Protein AF-A0A1B9PLV7-F1 (afdb_monomer_lite)

Radius of gyration: 82.35 Å; chains: 1; bounding box: 142×70×194 Å

Secondary structure (DSSP, 8-state):
-------HHHHHHHHHHHTS-HHHHHHHHHHHHTTS--------PPPTHHHHHHHHHHHHHHHHHHHHHHHHHHHHHHHHHHHHHHHHHHHHHHHHHHHHHHHHHHHHHHHHHHHHHHHHHHHHHHHHHHHHHHHHHHHHHHHHHHHHHHHHHHHHHHHHHHHHHHHHHHHHHHHHHHHHHHHS-HHHHHHTTTT-S--SHHHHHHHHTSHHHHHHHHHHHHHHHHH---TTHHHHHHHHHHHHHHHHHH-TTEEE----TTPBP-TTTEEE-TT---SSSB--EEEE--EEETTTTEEEEPEEEE-

Structure (mmCIF, N/CA/C/O backbone):
data_AF-A0A1B9PLV7-F1
#
_entry.id   AF-A0A1B9PLV7-F1
#
loop_
_atom_site.group_PDB
_atom_site.id
_atom_site.type_symbol
_atom_site.label_atom_id
_atom_site.label_alt_id
_atom_site.label_comp_id
_atom_site.label_asym_id
_atom_site.label_entity_id
_atom_site.label_seq_id
_atom_site.pdbx_PDB_ins_code
_atom_site.Cartn_x
_atom_site.Cartn_y
_atom_site.Cartn_z
_atom_site.occupancy
_atom_site.B_iso_or_equiv
_atom_site.auth_seq_id
_atom_site.auth_comp_id
_atom_site.auth_asym_id
_atom_site.auth_atom_id
_atom_site.pdbx_PDB_model_num
ATOM 1 N N . MET A 1 1 ? -62.384 35.913 126.343 1.00 35.53 1 MET A N 1
ATOM 2 C CA . MET A 1 1 ? -62.192 35.809 127.802 1.00 35.53 1 MET A CA 1
ATOM 3 C C . MET A 1 1 ? -62.719 34.448 128.217 1.00 35.53 1 MET A C 1
ATOM 5 O O . MET A 1 1 ? -63.918 34.233 128.123 1.00 35.53 1 MET A O 1
ATOM 9 N N . ASN A 1 2 ? -61.819 33.522 128.552 1.00 37.53 2 ASN A N 1
ATOM 10 C CA . ASN A 1 2 ? -62.154 32.362 129.375 1.00 37.53 2 ASN A CA 1
ATOM 11 C C . ASN A 1 2 ? -62.382 32.884 130.795 1.00 37.53 2 ASN A C 1
ATOM 13 O O . ASN A 1 2 ? -61.530 33.625 131.279 1.00 37.53 2 ASN A O 1
ATOM 17 N N . ASP A 1 3 ? -63.503 32.540 131.418 1.00 38.31 3 ASP A N 1
ATOM 18 C CA . ASP A 1 3 ? -63.514 31.577 132.523 1.00 38.31 3 ASP A CA 1
ATOM 19 C C . ASP A 1 3 ? -64.965 31.263 132.918 1.00 38.31 3 ASP A C 1
ATOM 21 O O . ASP A 1 3 ? -65.790 32.173 132.972 1.00 38.31 3 ASP A O 1
ATOM 25 N N . ALA A 1 4 ? -65.260 29.989 133.173 1.00 39.66 4 ALA A N 1
ATOM 26 C CA . ALA A 1 4 ? -66.291 29.537 134.110 1.00 39.66 4 ALA A CA 1
ATOM 27 C C . ALA A 1 4 ? -66.286 28.003 134.141 1.00 39.66 4 ALA A C 1
ATOM 29 O O . ALA A 1 4 ? -67.002 27.330 133.397 1.00 39.66 4 ALA A O 1
ATOM 30 N N . SER A 1 5 ? -65.466 27.447 135.033 1.00 43.03 5 SER A N 1
ATOM 31 C CA . SER A 1 5 ? -65.640 26.084 135.521 1.00 43.03 5 SER A CA 1
ATOM 32 C C . SER A 1 5 ? -67.047 25.907 136.104 1.00 43.03 5 SER A C 1
ATOM 34 O O . SER A 1 5 ? -67.409 26.609 137.050 1.00 43.03 5 SER A O 1
ATOM 36 N N . LEU A 1 6 ? -67.817 24.934 135.618 1.00 44.78 6 LEU A N 1
ATOM 37 C CA . LEU A 1 6 ? -68.967 24.422 136.364 1.00 44.78 6 LEU A CA 1
ATOM 38 C C . LEU A 1 6 ? -68.447 23.412 137.392 1.00 44.78 6 LEU A C 1
ATOM 40 O O . LEU A 1 6 ? -68.126 22.264 137.091 1.00 44.78 6 LEU A O 1
ATOM 44 N N . ASN A 1 7 ? -68.277 23.926 138.609 1.00 53.19 7 ASN A N 1
ATOM 45 C CA . ASN A 1 7 ? -67.811 23.222 139.792 1.00 53.19 7 ASN A CA 1
ATOM 46 C C . ASN A 1 7 ? -68.754 22.065 140.154 1.00 53.19 7 ASN A C 1
ATOM 48 O O . ASN A 1 7 ? -69.953 22.251 140.332 1.00 53.19 7 ASN A O 1
ATOM 52 N N . ASN A 1 8 ? -68.186 20.881 140.392 1.00 58.06 8 ASN A N 1
ATOM 53 C CA . ASN A 1 8 ? -68.877 19.675 140.885 1.00 58.06 8 ASN A CA 1
ATOM 54 C C . ASN A 1 8 ? -69.566 19.869 142.264 1.00 58.06 8 ASN A C 1
ATOM 56 O O . ASN A 1 8 ? -70.306 19.009 142.736 1.00 58.06 8 ASN A O 1
ATOM 60 N N . LEU A 1 9 ? -69.330 21.012 142.918 1.00 56.44 9 LEU A N 1
ATOM 61 C CA . LEU A 1 9 ? -69.998 21.431 144.149 1.00 56.44 9 LEU A CA 1
ATOM 62 C C . LEU A 1 9 ? -71.406 22.012 143.886 1.00 56.44 9 LEU A C 1
ATOM 64 O O . LEU A 1 9 ? -72.288 21.861 144.726 1.00 56.44 9 LEU A O 1
ATOM 68 N N . ASP A 1 10 ? -71.637 22.592 142.703 1.00 60.88 10 ASP A N 1
ATOM 69 C CA . ASP A 1 10 ? -72.895 23.258 142.322 1.00 60.88 10 ASP A CA 1
ATOM 70 C C . ASP A 1 10 ? -73.995 22.248 141.949 1.00 60.88 10 ASP A C 1
ATOM 72 O O . ASP A 1 10 ? -75.159 22.410 142.307 1.00 60.88 10 ASP A O 1
ATOM 76 N N . VAL A 1 11 ? -73.618 21.121 141.332 1.00 64.50 11 VAL A N 1
ATOM 77 C CA . VAL A 1 11 ? -74.544 20.009 141.035 1.00 64.50 11 VAL A CA 1
ATOM 78 C C . VAL A 1 11 ? -75.011 19.324 142.322 1.00 64.50 11 VAL A C 1
ATOM 80 O O . VAL A 1 11 ? -76.180 18.962 142.453 1.00 64.50 11 VAL A O 1
ATOM 83 N N . LYS A 1 12 ? -74.118 19.184 143.310 1.00 68.31 12 LYS A N 1
ATOM 84 C CA . LYS A 1 12 ? -74.449 18.593 144.612 1.00 68.31 12 LYS A CA 1
ATOM 85 C C . LYS 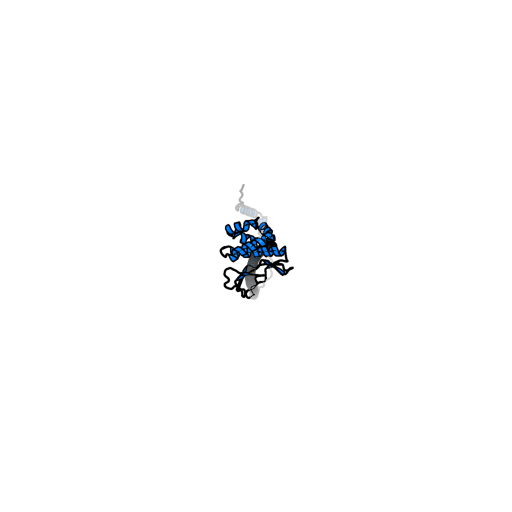A 1 12 ? -75.396 19.489 145.415 1.00 68.31 12 LYS A C 1
ATOM 87 O O . LYS A 1 12 ? -76.323 18.976 146.039 1.00 68.31 12 LYS A O 1
ATOM 92 N N . GLN A 1 13 ? -75.199 20.807 145.366 1.00 65.69 13 GLN A N 1
ATOM 93 C CA . GLN A 1 13 ? -76.088 21.763 146.025 1.00 65.69 13 GLN A CA 1
ATOM 94 C C . GLN A 1 13 ? -77.453 21.838 145.318 1.00 65.69 13 GLN A C 1
ATOM 96 O O . GLN A 1 13 ? -78.484 21.844 145.989 1.00 65.69 13 GLN A O 1
ATOM 101 N N . ALA A 1 14 ? -77.486 21.774 143.982 1.00 63.44 14 ALA A N 1
ATOM 102 C CA . ALA A 1 14 ? -78.727 21.690 143.209 1.00 63.44 14 ALA A CA 1
ATOM 103 C C . ALA A 1 14 ? -79.535 20.415 143.527 1.00 63.44 14 ALA A C 1
ATOM 105 O O . ALA A 1 14 ? -80.740 20.499 143.752 1.00 63.44 14 ALA A O 1
ATOM 106 N N . LEU A 1 15 ? -78.877 19.254 143.644 1.00 64.25 15 LEU A N 1
ATOM 107 C CA . LEU A 1 15 ? -79.511 17.989 144.049 1.00 64.25 15 LEU A CA 1
ATOM 108 C C . LEU A 1 15 ? -80.070 18.028 145.478 1.00 64.25 15 LEU A C 1
ATOM 110 O O . LEU A 1 15 ? -81.159 17.515 145.715 1.00 64.25 15 LEU A O 1
ATOM 114 N N . LEU A 1 16 ? -79.366 18.662 146.421 1.00 64.69 16 LEU A N 1
ATOM 115 C CA . LEU A 1 16 ? -79.856 18.844 147.794 1.00 64.69 16 LEU A CA 1
ATOM 116 C C . LEU A 1 16 ? -81.071 19.783 147.863 1.00 64.69 16 LEU A C 1
ATOM 118 O O . LEU A 1 16 ? -81.965 19.541 148.663 1.00 64.69 16 LEU A O 1
ATOM 122 N N . THR A 1 17 ? -81.138 20.795 146.992 1.00 66.31 17 THR A N 1
ATOM 123 C CA . THR A 1 17 ? -82.274 21.735 146.929 1.00 66.31 17 THR A CA 1
ATOM 124 C C . THR A 1 17 ? -83.509 21.095 146.275 1.00 66.31 17 THR A C 1
ATOM 126 O O . THR A 1 17 ? -84.628 21.329 146.714 1.00 66.31 17 THR A O 1
ATOM 129 N N . LEU A 1 18 ? -83.313 20.224 145.276 1.00 62.41 18 LEU A N 1
ATOM 130 C CA . LEU A 1 18 ? -84.375 19.415 144.650 1.00 62.41 18 LEU A CA 1
ATOM 131 C C . LEU A 1 18 ? -84.909 18.302 145.567 1.00 62.41 18 LEU A C 1
ATOM 133 O O . LEU A 1 18 ? -86.063 17.911 145.445 1.00 62.41 18 LEU A O 1
ATOM 137 N N . LEU A 1 19 ? -84.095 17.810 146.505 1.00 64.06 19 LEU A N 1
ATOM 138 C CA . LEU A 1 19 ? -84.518 16.872 147.550 1.00 64.06 19 LEU A CA 1
ATOM 139 C C . LEU A 1 19 ? -85.304 17.543 148.683 1.00 64.06 19 LEU A C 1
ATOM 141 O O . LEU A 1 19 ? -85.884 16.817 149.492 1.00 64.06 19 LEU A O 1
ATOM 145 N N . ASP A 1 20 ? -85.337 18.881 148.752 1.00 68.69 20 ASP A N 1
ATOM 146 C CA . ASP A 1 20 ? -86.178 19.603 149.708 1.00 68.69 20 ASP A CA 1
ATOM 147 C C . ASP A 1 20 ? -87.618 19.830 149.230 1.00 68.69 20 ASP A C 1
ATOM 149 O O . ASP A 1 20 ? -88.508 20.063 150.053 1.00 68.69 20 ASP A O 1
ATOM 153 N N . ASP A 1 21 ? -87.861 19.636 147.934 1.00 69.19 21 ASP A N 1
ATOM 154 C CA . ASP A 1 21 ? -89.173 19.706 147.302 1.00 69.19 21 ASP A CA 1
ATOM 155 C C . ASP A 1 21 ? -90.040 18.484 147.672 1.00 69.19 21 ASP A C 1
ATOM 157 O O . ASP A 1 21 ? -89.625 17.322 147.566 1.00 69.19 21 ASP A O 1
ATOM 161 N N . VAL A 1 22 ? -91.250 18.757 148.166 1.00 67.88 22 VAL A N 1
ATOM 162 C CA . VAL A 1 22 ? -92.203 17.742 148.636 1.00 67.88 22 VAL A CA 1
ATOM 163 C C . VAL A 1 22 ? -92.694 16.873 147.480 1.00 67.88 22 VAL A C 1
ATOM 165 O O . VAL A 1 22 ? -92.799 15.660 147.654 1.00 67.88 22 VAL A O 1
ATOM 168 N N . ASP A 1 23 ? -92.895 17.444 146.292 1.00 67.38 23 ASP A N 1
ATOM 169 C CA . ASP A 1 23 ? -93.411 16.708 145.135 1.00 67.38 23 ASP A CA 1
ATOM 170 C C . ASP A 1 23 ? -92.348 15.747 144.571 1.00 67.38 23 ASP A C 1
ATOM 172 O O . ASP A 1 23 ? -92.649 14.628 144.142 1.00 67.38 23 ASP A O 1
ATOM 176 N N . VAL A 1 24 ? -91.067 16.123 144.658 1.00 68.62 24 VAL A N 1
ATOM 177 C CA . VAL A 1 24 ? -89.939 15.271 144.243 1.00 68.62 24 VAL A CA 1
ATOM 178 C C . VAL A 1 24 ? -89.742 14.100 145.212 1.00 68.62 24 VAL A C 1
ATOM 180 O O . VAL A 1 24 ? -89.513 12.967 144.775 1.00 68.62 24 VAL A O 1
ATOM 183 N N . ARG A 1 25 ? -89.888 14.326 146.527 1.00 63.75 25 ARG A N 1
ATOM 184 C CA . ARG A 1 25 ? -89.857 13.241 147.528 1.00 63.75 25 ARG A CA 1
ATOM 185 C C . ARG A 1 25 ? -91.039 12.283 147.387 1.00 63.75 25 ARG A C 1
ATOM 187 O O . ARG A 1 25 ? -90.847 11.078 147.568 1.00 63.75 25 ARG A O 1
ATOM 194 N N . GLU A 1 26 ? -92.215 12.785 147.025 1.00 65.69 26 GLU A N 1
ATOM 195 C CA . GLU A 1 26 ? -93.397 11.952 146.792 1.00 65.69 26 GLU A CA 1
ATOM 196 C C . GLU A 1 26 ? -93.234 11.091 145.529 1.00 65.69 26 GLU A C 1
ATOM 198 O O . GLU A 1 26 ? -93.511 9.894 145.556 1.00 65.69 26 GLU A O 1
ATOM 203 N N . THR A 1 27 ? -92.636 11.642 144.468 1.00 66.75 27 THR A N 1
ATOM 204 C CA . THR A 1 27 ? -92.359 10.897 143.227 1.00 66.75 27 THR A CA 1
ATOM 205 C C . THR A 1 27 ? -91.305 9.796 143.431 1.00 66.75 27 THR A C 1
ATOM 207 O O . THR A 1 27 ? -91.454 8.684 142.926 1.00 66.75 27 THR A O 1
ATOM 210 N N . ILE A 1 28 ? -90.256 10.044 144.228 1.00 62.97 28 ILE A N 1
ATOM 211 C CA . ILE A 1 28 ? -89.253 9.012 144.566 1.00 62.97 28 ILE A CA 1
ATOM 212 C C . ILE A 1 28 ? -89.852 7.928 145.481 1.00 62.97 28 ILE A C 1
ATOM 214 O O . ILE A 1 28 ? -89.529 6.749 145.321 1.00 62.97 28 ILE A O 1
ATOM 218 N N . ARG A 1 29 ? -90.770 8.280 146.395 1.00 60.38 29 ARG A N 1
ATOM 219 C CA . ARG A 1 29 ? -91.540 7.286 147.166 1.00 60.38 29 ARG A CA 1
ATOM 220 C C . ARG A 1 29 ? -92.479 6.465 146.286 1.00 60.38 29 ARG A C 1
ATOM 222 O O . ARG A 1 29 ? -92.624 5.277 146.548 1.00 60.38 29 ARG A O 1
ATOM 229 N N . GLN A 1 30 ? -93.051 7.051 145.238 1.00 61.81 30 GLN A N 1
ATOM 230 C CA . GLN A 1 30 ? -93.908 6.340 144.290 1.00 61.81 30 GLN A CA 1
ATOM 231 C C . GLN A 1 30 ? -93.112 5.320 143.452 1.00 61.81 30 GLN A C 1
ATOM 233 O O . GLN A 1 30 ? -93.559 4.192 143.284 1.00 61.81 30 GLN A O 1
ATOM 238 N N . ILE A 1 31 ? -91.872 5.642 143.062 1.00 60.62 31 ILE A N 1
ATOM 239 C CA . ILE A 1 31 ? -90.983 4.719 142.326 1.00 60.62 31 ILE A CA 1
ATOM 240 C C . ILE A 1 31 ? -90.439 3.586 143.220 1.00 60.62 31 ILE A C 1
ATOM 242 O O . ILE A 1 31 ? -90.240 2.472 142.742 1.00 60.62 31 ILE A O 1
ATOM 246 N N . MET A 1 32 ? -90.222 3.828 144.520 1.00 54.16 32 MET A N 1
ATOM 247 C CA . MET A 1 32 ? -89.791 2.778 145.461 1.00 54.16 32 MET A CA 1
ATOM 248 C C . MET A 1 32 ? -90.945 1.950 146.056 1.00 54.16 32 MET A C 1
ATOM 250 O O . MET A 1 32 ? -90.688 0.895 146.627 1.00 54.16 32 MET A O 1
ATOM 254 N N . ALA A 1 33 ? -92.200 2.398 145.932 1.00 52.31 33 ALA A N 1
ATOM 255 C CA . ALA A 1 33 ? -93.391 1.669 146.384 1.00 52.31 33 ALA A CA 1
ATOM 256 C C . ALA A 1 33 ? -94.088 0.869 145.263 1.00 52.31 33 ALA A C 1
ATOM 258 O O . ALA A 1 33 ? -94.889 -0.011 145.561 1.00 52.31 33 ALA A O 1
ATOM 259 N N . GLU A 1 34 ? -93.752 1.110 143.990 1.00 49.12 34 GLU A N 1
ATOM 260 C CA . GLU A 1 34 ? -94.198 0.298 142.841 1.00 49.12 34 GLU A CA 1
ATOM 261 C C . GLU A 1 34 ? -93.316 -0.946 142.590 1.00 49.12 34 GLU A C 1
ATOM 263 O O . GLU A 1 34 ? -93.578 -1.714 141.664 1.00 49.12 34 GLU A O 1
ATOM 268 N N . SER A 1 35 ? -92.305 -1.196 143.438 1.00 48.38 35 SER A N 1
ATOM 269 C CA . SER A 1 35 ? -91.451 -2.391 143.374 1.00 48.38 35 SER A CA 1
ATOM 270 C C . SER A 1 35 ? -91.836 -3.528 144.330 1.00 48.38 35 SER A C 1
ATOM 272 O O . SER A 1 35 ? -91.047 -4.456 144.445 1.00 48.38 35 SER A O 1
ATOM 274 N N . ASP A 1 36 ? -93.001 -3.508 144.994 1.00 35.47 36 ASP A N 1
ATOM 275 C CA . ASP A 1 36 ? -93.487 -4.663 145.773 1.00 35.47 36 ASP A CA 1
ATOM 276 C C . ASP A 1 36 ? -95.023 -4.681 145.964 1.00 35.47 36 ASP A C 1
ATOM 278 O O . ASP A 1 36 ? -95.595 -3.794 146.595 1.00 35.47 36 ASP A O 1
ATOM 282 N N . ASN A 1 37 ? -95.640 -5.793 145.522 1.00 34.81 37 ASN A N 1
ATOM 283 C CA . ASN A 1 37 ? -97.038 -6.258 145.677 1.00 34.81 37 ASN A CA 1
ATOM 284 C C . ASN A 1 37 ? -98.084 -5.686 144.693 1.00 34.81 37 ASN A C 1
ATOM 286 O O . ASN A 1 37 ? -98.332 -4.492 144.648 1.00 34.81 37 ASN A O 1
ATOM 290 N N . ALA A 1 38 ? -98.824 -6.491 143.917 1.00 31.41 38 ALA A N 1
ATOM 291 C CA . ALA A 1 38 ? -99.558 -7.688 144.334 1.00 31.41 38 ALA A CA 1
ATOM 292 C C . ALA A 1 38 ? -100.150 -8.459 143.130 1.00 31.41 38 ALA A C 1
ATOM 294 O O . ALA A 1 38 ? -100.765 -7.842 142.266 1.00 31.41 38 ALA A O 1
ATOM 295 N N . ALA A 1 39 ? -100.064 -9.797 143.133 1.00 34.34 39 ALA A N 1
ATOM 296 C CA . ALA A 1 39 ? -101.214 -10.712 143.010 1.00 34.34 39 ALA A CA 1
ATOM 297 C C . ALA A 1 39 ? -100.730 -12.175 142.960 1.00 34.34 39 ALA A C 1
ATOM 299 O O . ALA A 1 39 ? -100.077 -12.615 142.019 1.00 34.34 39 ALA A O 1
ATOM 300 N N . SER A 1 40 ? -101.066 -12.919 144.009 1.00 35.81 40 SER A N 1
ATOM 301 C CA . SER A 1 40 ? -100.893 -14.360 144.191 1.00 35.81 40 SER A CA 1
ATOM 302 C C . SER A 1 40 ? -101.496 -15.178 143.043 1.00 35.81 40 SER A C 1
ATOM 304 O O . SER A 1 40 ? -102.567 -14.808 142.573 1.00 35.81 40 SER A O 1
ATOM 306 N N . THR A 1 41 ? -100.888 -16.313 142.664 1.00 32.44 41 THR A N 1
ATOM 307 C CA . THR A 1 41 ? -101.491 -17.673 142.672 1.00 32.44 41 THR A CA 1
ATOM 308 C C . THR A 1 41 ? -100.431 -18.731 142.285 1.00 32.44 41 THR A C 1
ATOM 310 O O . THR A 1 41 ? -99.801 -18.633 141.242 1.00 32.44 41 THR A O 1
ATOM 313 N N . GLU A 1 42 ? -100.286 -19.726 143.166 1.00 34.69 42 GLU A N 1
ATOM 314 C CA . GLU A 1 42 ? -99.788 -21.108 143.000 1.00 34.69 42 GLU A CA 1
ATOM 315 C C . GLU A 1 42 ? -98.351 -21.431 142.536 1.00 34.69 42 GLU A C 1
ATOM 317 O O . GLU A 1 42 ? -97.937 -21.301 141.390 1.00 34.69 42 GLU A O 1
ATOM 322 N N . ILE A 1 43 ? -97.639 -22.029 143.493 1.00 35.78 43 ILE A N 1
ATOM 323 C CA . ILE A 1 43 ? -96.389 -22.772 143.382 1.00 35.78 43 ILE A CA 1
ATOM 324 C C . ILE A 1 43 ? -96.675 -24.142 142.743 1.00 35.78 43 ILE A C 1
ATOM 326 O O . ILE A 1 43 ? -97.422 -24.941 143.308 1.00 35.78 43 ILE A O 1
ATOM 330 N N . GLN A 1 44 ? -96.000 -24.460 141.637 1.00 40.47 44 GLN A N 1
ATOM 331 C CA . GLN A 1 44 ? -95.676 -25.838 141.260 1.00 40.47 44 GLN A CA 1
ATOM 332 C C . GLN A 1 44 ? -94.160 -25.952 141.106 1.00 40.47 44 GLN A C 1
ATOM 334 O O . GLN A 1 44 ? -93.552 -25.293 140.269 1.00 40.47 44 GLN A O 1
ATOM 339 N N . THR A 1 45 ? -93.547 -26.778 141.946 1.00 34.97 45 THR A N 1
ATOM 340 C CA . THR A 1 45 ? -92.159 -27.234 141.835 1.00 34.97 45 THR A CA 1
ATOM 341 C C . THR A 1 45 ? -91.971 -28.069 140.560 1.00 34.97 45 THR A C 1
ATOM 343 O O . THR A 1 45 ? -92.585 -29.136 140.481 1.00 34.97 45 THR A O 1
ATOM 346 N N . PRO A 1 46 ? -91.117 -27.676 139.593 1.00 41.91 46 PRO A N 1
ATOM 347 C CA . PRO A 1 46 ? -90.650 -28.591 138.563 1.00 41.91 46 PRO A CA 1
ATOM 348 C C . PRO A 1 46 ? -89.477 -29.417 139.111 1.00 41.91 46 PRO A C 1
ATOM 350 O O . PRO A 1 46 ? -88.519 -28.894 139.679 1.00 41.91 46 PRO A O 1
ATOM 353 N N . THR A 1 47 ? -89.582 -30.733 138.978 1.00 43.31 47 THR A N 1
ATOM 354 C CA . THR A 1 47 ? -88.587 -31.732 139.382 1.00 43.31 47 THR A CA 1
ATOM 355 C C . THR A 1 47 ? -87.262 -31.545 138.622 1.00 43.31 47 THR A C 1
ATOM 357 O O . THR A 1 47 ? -87.266 -31.153 137.454 1.00 43.31 47 THR A O 1
ATOM 360 N N . LEU A 1 48 ? -86.131 -31.878 139.265 1.00 48.94 48 LEU A N 1
ATOM 361 C CA . LEU A 1 48 ? -84.745 -31.778 138.754 1.00 48.94 48 LEU A CA 1
ATOM 362 C C . LEU A 1 48 ? -84.517 -32.339 137.327 1.00 48.94 48 LEU A C 1
ATOM 364 O O . LEU A 1 48 ? -83.557 -31.955 136.667 1.00 48.94 48 LEU A O 1
ATOM 368 N N . GLU A 1 49 ? -85.384 -33.225 136.836 1.00 49.97 49 GLU A N 1
ATOM 369 C CA . GLU A 1 49 ? -85.295 -33.845 135.504 1.00 49.97 49 GLU A CA 1
ATOM 370 C C . GLU A 1 49 ? -85.597 -32.879 134.340 1.00 49.97 49 GLU A C 1
ATOM 372 O O . GLU A 1 49 ? -85.126 -33.106 133.227 1.00 49.97 49 GLU A O 1
ATOM 377 N N . GLY A 1 50 ? -86.333 -31.781 134.569 1.00 52.50 50 GLY A N 1
ATOM 378 C CA . GLY A 1 50 ? -86.689 -30.815 133.515 1.00 52.50 50 GLY A CA 1
ATOM 379 C C . GLY A 1 50 ? -85.588 -29.802 133.176 1.00 52.50 50 GLY A C 1
ATOM 380 O O . GLY A 1 50 ? -85.388 -29.474 132.009 1.00 52.50 50 GLY A O 1
ATOM 381 N N . LEU A 1 51 ? -84.837 -29.344 134.184 1.00 51.88 51 LEU A N 1
ATOM 382 C CA . LEU A 1 51 ? -83.702 -28.422 134.008 1.00 51.88 51 LEU A CA 1
ATOM 383 C C . LEU A 1 51 ? -82.513 -29.111 133.326 1.00 51.88 51 LEU A C 1
ATOM 385 O O . LEU A 1 51 ? -81.914 -28.543 132.419 1.00 51.88 51 LEU A O 1
ATOM 389 N N . VAL A 1 52 ? -82.242 -30.371 133.683 1.00 56.53 52 VAL A N 1
ATOM 390 C CA . VAL A 1 52 ? -81.202 -31.187 133.035 1.00 56.53 52 VAL A CA 1
ATOM 391 C C . VAL A 1 52 ? -81.508 -31.388 131.548 1.00 56.53 52 VAL A C 1
ATOM 393 O O . VAL A 1 52 ? -80.596 -31.337 130.733 1.00 56.53 52 VAL A O 1
ATOM 396 N N . LYS A 1 53 ? -82.784 -31.543 131.170 1.00 59.28 53 LYS A N 1
ATOM 397 C CA . LYS A 1 53 ? -83.197 -31.708 129.769 1.00 59.28 53 LYS A CA 1
ATOM 398 C C . LYS A 1 53 ? -83.021 -30.432 128.933 1.00 59.28 53 LYS A C 1
ATOM 400 O O . LYS A 1 53 ? -82.564 -30.519 127.802 1.00 59.28 53 LYS A O 1
ATOM 405 N N . SER A 1 54 ? -83.324 -29.263 129.499 1.00 59.66 54 SER A N 1
ATOM 406 C CA . SER A 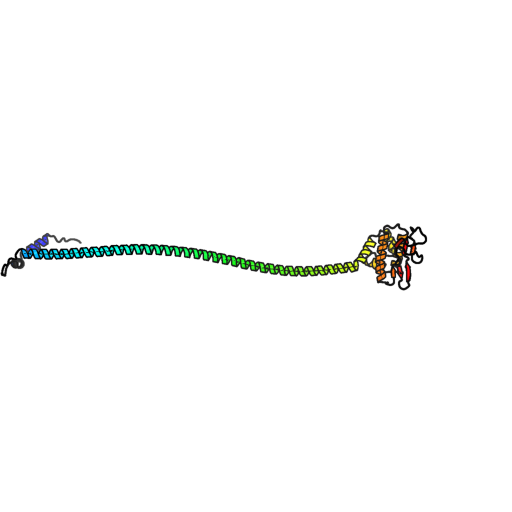1 54 ? -83.159 -27.968 128.818 1.00 59.66 54 SER A CA 1
ATOM 407 C C . SER A 1 54 ? -81.689 -27.591 128.606 1.00 59.66 54 SER A C 1
ATOM 409 O O . SER A 1 54 ? -81.342 -27.070 127.547 1.00 59.66 54 SER A O 1
ATOM 411 N N . ASP A 1 55 ? -80.821 -27.854 129.588 1.00 65.44 55 ASP A N 1
ATOM 412 C CA . ASP A 1 55 ? -79.382 -27.608 129.444 1.00 65.44 55 ASP A CA 1
ATOM 413 C C . ASP A 1 55 ? -78.738 -28.611 128.473 1.00 65.44 55 ASP A C 1
ATOM 415 O O . ASP A 1 55 ? -77.881 -28.224 127.682 1.00 65.44 55 ASP A O 1
ATOM 419 N N . LEU A 1 56 ? -79.194 -29.873 128.453 1.00 67.25 56 LEU A N 1
ATOM 420 C CA . LEU A 1 56 ? -78.792 -30.863 127.443 1.00 67.25 56 LEU A CA 1
ATOM 421 C C . LEU A 1 56 ? -79.204 -30.448 126.022 1.00 67.25 56 LEU A C 1
ATOM 423 O O . LEU A 1 56 ? -78.378 -30.531 125.121 1.00 67.25 56 LEU A O 1
ATOM 427 N N . GLU A 1 57 ? -80.427 -29.945 125.826 1.00 69.75 57 GLU A N 1
ATOM 428 C CA . GLU A 1 57 ? -80.908 -29.456 124.521 1.00 69.75 57 GLU A CA 1
ATOM 429 C C . GLU A 1 57 ? -80.157 -28.196 124.041 1.00 69.75 57 GLU A C 1
ATOM 431 O O . GLU A 1 57 ? -79.987 -27.988 122.838 1.00 69.75 57 GLU A O 1
ATOM 436 N N . LEU A 1 58 ? -79.694 -27.335 124.957 1.00 76.19 58 LEU A N 1
ATOM 437 C CA . LEU A 1 58 ? -78.879 -26.165 124.612 1.00 76.19 58 LEU A CA 1
ATOM 438 C C . LEU A 1 58 ? -77.431 -26.555 124.283 1.00 76.19 58 LEU A C 1
ATOM 440 O O . LEU A 1 58 ? -76.855 -26.016 123.338 1.00 76.19 58 LEU A O 1
ATOM 444 N N . ILE A 1 59 ? -76.856 -27.493 125.039 1.00 74.88 59 ILE A N 1
ATOM 445 C CA . ILE A 1 59 ? -75.524 -28.051 124.778 1.00 74.88 59 ILE A CA 1
ATOM 446 C C . ILE A 1 59 ? -75.506 -28.762 123.421 1.00 74.88 59 ILE A C 1
ATOM 448 O O . ILE A 1 59 ? -74.582 -28.534 122.649 1.00 74.88 59 ILE A O 1
ATOM 452 N N . GLU A 1 60 ? -76.547 -29.533 123.095 1.00 76.31 60 GLU A N 1
ATOM 453 C CA . GLU A 1 60 ? -76.714 -30.200 121.797 1.00 76.31 60 GLU A CA 1
ATOM 454 C C . GLU A 1 60 ? -76.770 -29.186 120.646 1.00 76.31 60 GLU A C 1
ATOM 456 O O . GLU A 1 60 ? -75.978 -29.279 119.714 1.00 76.31 60 GLU A O 1
ATOM 461 N N . LYS A 1 61 ? -77.584 -28.125 120.760 1.00 78.62 61 LYS A N 1
ATOM 462 C CA . LYS A 1 61 ? -77.638 -27.051 119.747 1.00 78.62 61 LYS A CA 1
ATOM 463 C C . LYS A 1 61 ? -76.314 -26.313 119.564 1.00 78.62 61 LYS A C 1
ATOM 465 O O . LYS A 1 61 ? -75.950 -25.981 118.440 1.00 78.62 61 LYS A O 1
ATOM 470 N N . LEU A 1 62 ? -75.602 -26.028 120.654 1.00 79.44 62 LEU A N 1
ATOM 471 C CA . LEU A 1 62 ? -74.287 -25.385 120.589 1.00 79.44 62 LEU A CA 1
ATOM 472 C C . LEU A 1 62 ? -73.224 -26.326 120.008 1.00 79.44 62 LEU A C 1
ATOM 474 O O . LEU A 1 62 ? -72.284 -25.857 119.368 1.00 79.44 62 LEU A O 1
ATOM 478 N N . GLN A 1 63 ? -73.364 -27.639 120.202 1.00 80.62 63 GLN A N 1
ATOM 479 C CA . GLN A 1 63 ? -72.518 -28.642 119.560 1.00 80.62 63 GLN A CA 1
ATOM 480 C C . GLN A 1 63 ? -72.803 -28.754 118.066 1.00 80.62 63 GLN A C 1
ATOM 482 O O . GLN A 1 63 ? -71.850 -28.711 117.294 1.00 80.62 63 GLN A O 1
ATOM 487 N N . ASP A 1 64 ? -74.071 -28.779 117.662 1.00 82.19 64 ASP A N 1
ATOM 488 C CA . ASP A 1 64 ? -74.475 -28.769 116.254 1.00 82.19 64 ASP A CA 1
ATOM 489 C C . ASP A 1 64 ? -73.997 -27.493 115.544 1.00 82.19 64 ASP A C 1
ATOM 491 O O . ASP A 1 64 ? -73.494 -27.540 114.423 1.00 82.19 64 ASP A O 1
ATOM 495 N N . GLU A 1 65 ? -74.107 -26.331 116.197 1.00 83.94 65 GLU A N 1
ATOM 496 C CA . GLU A 1 65 ? -73.628 -25.061 115.647 1.00 83.94 65 GLU A CA 1
ATOM 497 C C . GLU A 1 65 ? -72.098 -25.021 115.565 1.00 83.94 65 GLU A C 1
ATOM 499 O O . GLU A 1 65 ? -71.542 -24.562 114.566 1.00 83.94 65 GLU A O 1
ATOM 504 N N . LYS A 1 66 ? -71.398 -25.553 116.573 1.00 84.81 66 LYS A N 1
ATOM 505 C CA . LYS A 1 66 ? -69.941 -25.702 116.539 1.00 84.81 66 LYS A CA 1
ATOM 506 C C . LYS A 1 66 ? -69.506 -26.640 115.411 1.00 84.81 66 LYS A C 1
ATOM 508 O O . LYS A 1 66 ? -68.578 -26.299 114.684 1.00 84.81 66 LYS A O 1
ATOM 513 N N . GLU A 1 67 ? -70.176 -27.775 115.235 1.00 84.94 67 GLU A N 1
ATOM 514 C CA . GLU A 1 67 ? -69.892 -28.747 114.174 1.00 84.94 67 GLU A CA 1
ATOM 515 C C . GLU A 1 67 ? -70.218 -28.160 112.786 1.00 84.94 67 GLU A C 1
ATOM 517 O O . GLU A 1 67 ? -69.457 -28.321 111.825 1.00 84.94 67 GLU A O 1
ATOM 522 N N . HIS A 1 68 ? -71.282 -27.357 112.677 1.00 87.88 68 HIS A N 1
ATOM 523 C CA . HIS A 1 68 ? -71.604 -26.602 111.466 1.00 87.88 68 HIS A CA 1
ATOM 524 C C . HIS A 1 68 ? -70.563 -25.512 111.147 1.00 87.88 68 HIS A C 1
ATOM 526 O O . HIS A 1 68 ? -70.183 -25.319 109.990 1.00 87.88 68 HIS A O 1
ATOM 532 N N . LEU A 1 69 ? -70.064 -24.800 112.157 1.00 86.69 69 LEU A N 1
ATOM 533 C CA . LEU A 1 69 ? -69.009 -23.803 111.982 1.00 86.69 69 LEU A CA 1
ATOM 534 C C . LEU A 1 69 ? -67.663 -24.455 111.648 1.00 86.69 69 LEU A C 1
ATOM 536 O O . LEU A 1 69 ? -66.956 -23.942 110.785 1.00 86.69 69 LEU A O 1
ATOM 540 N N . GLU A 1 70 ? -67.322 -25.593 112.257 1.00 87.75 70 GLU A N 1
ATOM 541 C CA . GLU A 1 70 ? -66.114 -26.366 111.938 1.00 87.75 70 GLU A CA 1
ATOM 542 C C . GLU A 1 70 ? -66.155 -26.904 110.503 1.00 87.75 70 GLU A C 1
ATOM 544 O O . GLU A 1 70 ? -65.188 -26.740 109.759 1.00 87.75 70 GLU A O 1
ATOM 549 N N . THR A 1 71 ? -67.286 -27.465 110.065 1.00 86.62 71 THR A N 1
ATOM 550 C CA . THR A 1 71 ? -67.457 -27.897 108.667 1.00 86.62 71 THR A CA 1
ATOM 551 C C . THR A 1 71 ? -67.349 -26.726 107.697 1.00 86.62 71 THR A C 1
ATOM 553 O O . THR A 1 71 ? -66.641 -26.839 106.698 1.00 86.62 71 THR A O 1
ATOM 556 N N . LYS A 1 72 ? -67.955 -25.574 108.015 1.00 91.62 72 LYS A N 1
ATOM 557 C CA . LYS A 1 72 ? -67.867 -24.362 107.190 1.00 91.62 72 LYS A CA 1
ATOM 558 C C . LYS A 1 72 ? -66.445 -23.800 107.115 1.00 91.62 72 LYS A C 1
ATOM 560 O O . LYS A 1 72 ? -66.008 -23.412 106.031 1.00 91.62 72 LYS A O 1
ATOM 565 N N . ILE A 1 73 ? -65.724 -23.772 108.237 1.00 88.50 73 ILE A N 1
ATOM 566 C CA . ILE A 1 73 ? -64.311 -23.371 108.305 1.00 88.50 73 ILE A CA 1
ATOM 567 C C . ILE A 1 73 ? -63.454 -24.308 107.456 1.00 88.50 73 ILE A C 1
ATOM 569 O O . ILE A 1 73 ? -62.614 -23.820 106.705 1.00 88.50 73 ILE A O 1
ATOM 573 N N . ASN A 1 74 ? -63.695 -25.619 107.516 1.00 88.19 74 ASN A N 1
ATOM 574 C CA . ASN A 1 74 ? -62.972 -26.590 106.699 1.00 88.19 74 ASN A CA 1
ATOM 575 C C . ASN A 1 74 ? -63.247 -26.382 105.201 1.00 88.19 74 ASN A C 1
ATOM 577 O O . ASN A 1 74 ? -62.294 -26.237 104.446 1.00 88.19 74 ASN A O 1
ATOM 581 N N . THR A 1 75 ? -64.508 -26.226 104.773 1.00 89.81 75 THR A N 1
ATOM 582 C CA . THR A 1 75 ? -64.819 -25.916 103.360 1.00 89.81 75 THR A CA 1
ATOM 583 C C . THR A 1 75 ? -64.201 -24.603 102.888 1.00 89.81 75 THR A C 1
ATOM 585 O O . THR A 1 75 ? -63.640 -24.553 101.801 1.00 89.81 75 THR A O 1
ATOM 588 N N . LEU A 1 76 ? -64.250 -23.542 103.703 1.00 89.81 76 LEU A N 1
ATOM 589 C CA . LEU A 1 76 ? -63.615 -22.269 103.355 1.00 89.81 76 LEU A CA 1
ATOM 590 C C . LEU A 1 76 ? -62.092 -22.396 103.301 1.00 89.81 76 LEU A C 1
ATOM 592 O O . LEU A 1 76 ? -61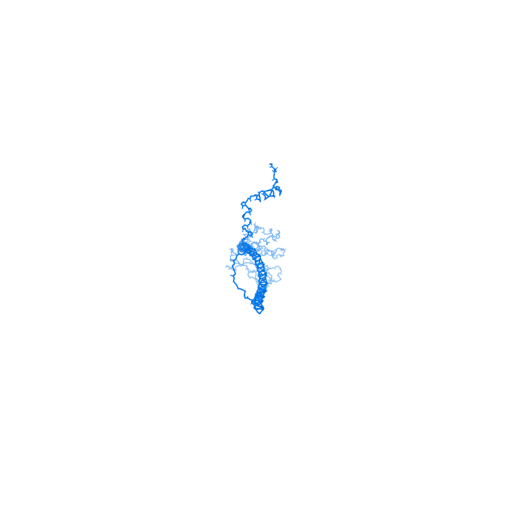.460 -21.740 102.482 1.00 89.81 76 LEU A O 1
ATOM 596 N N . SER A 1 77 ? -61.495 -23.216 104.166 1.00 91.31 77 SER A N 1
ATOM 597 C CA . SER A 1 77 ? -60.062 -23.506 104.137 1.00 91.31 77 SER A CA 1
ATOM 598 C C . SER A 1 77 ? -59.676 -24.241 102.854 1.00 91.31 77 SER A C 1
ATOM 600 O O . SER A 1 77 ? -58.707 -23.844 102.207 1.00 91.31 77 SER A O 1
ATOM 602 N N . ASP A 1 78 ? -60.452 -25.252 102.458 1.00 91.25 78 ASP A N 1
ATOM 603 C CA . ASP A 1 78 ? -60.239 -26.021 101.229 1.00 91.25 78 ASP A CA 1
ATOM 604 C C . ASP A 1 78 ? -60.381 -25.134 99.980 1.00 91.25 78 ASP A C 1
ATOM 606 O O . ASP A 1 78 ? -59.495 -25.124 99.124 1.00 91.25 78 ASP A O 1
ATOM 610 N N . GLU A 1 79 ? -61.426 -24.300 99.910 1.00 92.19 79 GLU A N 1
ATOM 611 C CA . GLU A 1 79 ? -61.619 -23.320 98.829 1.00 92.19 79 GLU A CA 1
ATOM 612 C C . GLU A 1 79 ? -60.464 -22.310 98.747 1.00 92.19 79 GLU A C 1
ATOM 614 O O . GLU A 1 79 ? -60.039 -21.913 97.660 1.00 92.19 79 GLU A O 1
ATOM 619 N N . ASN A 1 80 ? -59.922 -21.884 99.889 1.00 89.88 80 ASN A N 1
ATOM 620 C CA . ASN A 1 80 ? -58.818 -20.929 99.924 1.00 89.88 80 ASN A CA 1
ATOM 621 C C . ASN A 1 80 ? -57.499 -21.569 99.460 1.00 89.88 80 ASN A C 1
ATOM 623 O O . ASN A 1 80 ? -56.695 -20.911 98.796 1.00 89.88 80 ASN A O 1
ATOM 627 N N . GLU A 1 81 ? -57.275 -22.849 99.769 1.00 92.00 81 GLU A N 1
ATOM 628 C CA . GLU A 1 81 ? -56.143 -23.616 99.237 1.00 92.00 81 GLU A CA 1
ATOM 629 C C . GLU A 1 81 ? -56.284 -23.870 97.727 1.00 92.00 81 GLU A C 1
ATOM 631 O O . GLU A 1 81 ? -55.319 -23.668 96.982 1.00 92.00 81 GLU A O 1
ATOM 636 N N . GLU A 1 82 ? -57.484 -24.188 97.229 1.00 92.50 82 GLU A N 1
ATOM 637 C CA . GLU A 1 82 ? -57.743 -24.262 95.783 1.00 92.50 82 GLU A CA 1
ATOM 638 C C . GLU A 1 82 ? -57.498 -22.915 95.094 1.00 92.50 82 GLU A C 1
ATOM 640 O O . GLU A 1 82 ? -56.839 -22.844 94.051 1.00 92.50 82 GLU A O 1
ATOM 645 N N . MET A 1 83 ? -57.966 -21.818 95.690 1.00 93.75 83 MET A N 1
ATOM 646 C CA . MET A 1 83 ? -57.788 -20.481 95.134 1.00 93.75 83 MET A CA 1
ATOM 647 C C . MET A 1 83 ? -56.311 -20.063 95.122 1.00 93.75 83 MET A C 1
ATOM 649 O O . MET A 1 83 ? -55.850 -19.489 94.132 1.00 93.75 83 MET A O 1
ATOM 653 N N . LYS A 1 84 ? -55.528 -20.414 96.152 1.00 93.50 84 LYS A N 1
ATOM 654 C CA . LYS A 1 84 ? -54.062 -20.254 96.133 1.00 93.50 84 LYS A CA 1
ATOM 655 C C . LYS A 1 84 ? -53.425 -21.051 94.999 1.00 93.50 84 LYS A C 1
ATOM 657 O O . LYS A 1 84 ? -52.598 -20.501 94.272 1.00 93.50 84 LYS A O 1
ATOM 662 N N . ALA A 1 85 ? -53.825 -22.308 94.805 1.00 92.19 85 ALA A N 1
ATOM 663 C CA . ALA A 1 85 ? -53.299 -23.141 93.726 1.00 92.19 85 ALA A CA 1
ATOM 664 C C . ALA A 1 85 ? -53.612 -22.550 92.336 1.00 92.19 85 ALA A C 1
ATOM 666 O O . ALA A 1 85 ? -52.750 -22.534 91.452 1.00 92.19 85 ALA A O 1
ATOM 667 N N . ILE A 1 86 ? -54.816 -21.998 92.148 1.00 93.00 86 ILE A N 1
ATOM 668 C CA . ILE A 1 86 ? -55.210 -21.300 90.914 1.00 93.00 86 ILE A CA 1
ATOM 669 C C . ILE A 1 86 ? -54.372 -20.033 90.708 1.00 93.00 86 ILE A C 1
ATOM 671 O O . ILE A 1 86 ? -53.886 -19.798 89.599 1.00 93.00 86 ILE A O 1
ATOM 675 N N . ILE A 1 87 ? -54.169 -19.231 91.757 1.00 92.00 87 ILE A N 1
ATOM 676 C CA . ILE A 1 87 ? -53.352 -18.012 91.697 1.00 92.00 87 ILE A CA 1
ATOM 677 C C . ILE A 1 87 ? -51.913 -18.344 91.289 1.00 92.00 87 ILE A C 1
ATOM 679 O O . ILE A 1 87 ? -51.369 -17.683 90.404 1.00 92.00 87 ILE A O 1
ATOM 683 N N . GLU A 1 88 ? -51.304 -19.379 91.870 1.00 90.94 88 GLU A N 1
ATOM 684 C CA . GLU A 1 88 ? -49.946 -19.801 91.503 1.00 90.94 88 GLU A CA 1
ATOM 685 C C . GLU A 1 88 ? -49.866 -20.293 90.051 1.00 90.94 88 GLU A C 1
ATOM 687 O O . GLU A 1 88 ? -48.949 -19.925 89.311 1.00 90.94 88 GLU A O 1
ATOM 692 N N . LYS A 1 89 ? -50.879 -21.030 89.579 1.00 92.88 89 LYS A N 1
ATOM 693 C CA . LYS A 1 89 ? -50.958 -21.457 88.174 1.00 92.88 89 LYS A CA 1
ATOM 694 C C . LYS A 1 89 ? -51.097 -20.273 87.210 1.00 92.88 89 LYS A C 1
ATOM 696 O O . LYS A 1 89 ? -50.461 -20.263 86.157 1.00 92.88 89 LYS A O 1
ATOM 701 N N . LEU A 1 90 ? -51.898 -19.266 87.561 1.00 92.06 90 LEU A N 1
ATOM 702 C CA . LEU A 1 90 ? -52.059 -18.045 86.765 1.00 92.06 90 LEU A CA 1
ATOM 703 C C . LEU A 1 90 ? -50.774 -17.214 86.724 1.00 92.06 90 LEU A C 1
ATOM 705 O O . LEU A 1 90 ? -50.408 -16.734 85.653 1.00 92.06 90 LEU A O 1
ATOM 709 N N . LYS A 1 91 ? -50.062 -17.083 87.852 1.00 90.75 91 LYS A N 1
ATOM 710 C CA . LYS A 1 91 ? -48.749 -16.419 87.897 1.00 90.75 91 LYS A CA 1
ATOM 711 C C . LYS A 1 91 ? -47.740 -17.113 86.985 1.00 90.75 91 LYS A C 1
ATOM 713 O O . LYS A 1 91 ? -47.058 -16.438 86.221 1.00 90.75 91 LYS A O 1
ATOM 718 N N . SER A 1 92 ? -47.686 -18.446 87.016 1.00 92.12 92 SER A N 1
ATOM 719 C CA . SER A 1 92 ? -46.812 -19.227 86.132 1.00 92.12 92 SER A CA 1
ATOM 720 C C . SER A 1 92 ? -47.159 -19.025 84.651 1.00 92.12 92 SER A C 1
ATOM 722 O O . SER A 1 92 ? -46.269 -18.754 83.848 1.00 92.12 92 SER A O 1
ATOM 724 N N . LEU A 1 93 ? -48.445 -19.076 84.286 1.00 93.19 93 LEU A N 1
ATOM 725 C CA . LEU A 1 93 ? -48.897 -18.830 82.910 1.00 93.19 93 LEU A CA 1
ATOM 726 C C . LEU A 1 93 ? -48.590 -17.408 82.427 1.00 93.19 93 LEU A C 1
ATOM 728 O O . LEU A 1 93 ? -48.221 -17.226 81.267 1.00 93.19 93 LEU A O 1
ATOM 732 N N . LEU A 1 94 ? -48.740 -16.407 83.297 1.00 91.19 94 LEU A N 1
ATOM 733 C CA . LEU A 1 94 ? -48.372 -15.027 82.986 1.00 91.19 94 LEU A CA 1
ATOM 734 C C . LEU A 1 94 ? -46.866 -14.894 82.750 1.00 91.19 94 LEU A C 1
ATOM 736 O O . LEU A 1 94 ? -46.486 -14.288 81.755 1.00 91.19 94 LEU A O 1
ATOM 740 N N . GLY A 1 95 ? -46.031 -15.523 83.585 1.00 91.19 95 GLY A N 1
ATOM 741 C CA . GLY A 1 95 ? -44.577 -15.552 83.393 1.00 91.19 95 GLY A CA 1
ATOM 742 C C . GLY A 1 95 ? -44.169 -16.143 82.040 1.00 91.19 95 GLY A C 1
ATOM 743 O O . GLY A 1 95 ? -43.453 -15.496 81.283 1.00 91.19 95 GLY A O 1
ATOM 744 N N . LEU A 1 96 ? -44.721 -17.309 81.681 1.00 89.81 96 LEU A N 1
ATOM 745 C CA . LEU A 1 96 ? -44.462 -17.955 80.385 1.00 89.81 96 LEU A CA 1
ATOM 746 C C . LEU A 1 96 ? -44.911 -17.093 79.193 1.00 89.81 96 LEU A C 1
ATOM 748 O O . LEU A 1 96 ? -44.268 -17.079 78.144 1.00 89.81 96 LEU A O 1
ATOM 752 N N . LYS A 1 97 ? -46.029 -16.370 79.334 1.00 91.50 97 LYS A N 1
ATOM 753 C CA . LYS A 1 97 ? -46.516 -15.449 78.299 1.00 91.50 97 LYS A CA 1
ATOM 754 C C . LYS A 1 97 ? -45.598 -14.233 78.150 1.00 91.50 97 LYS A C 1
ATOM 756 O O . LYS A 1 97 ? -45.364 -13.803 77.023 1.00 91.50 97 LYS A O 1
ATOM 761 N N . GLU A 1 98 ? -45.118 -13.673 79.258 1.00 92.31 98 GLU A N 1
ATOM 762 C CA . GLU A 1 98 ? -44.185 -12.540 79.275 1.00 92.31 98 GLU A CA 1
ATOM 763 C C . GLU A 1 98 ? -42.864 -12.919 78.585 1.00 92.31 98 GLU A C 1
ATOM 765 O O . GLU A 1 98 ? -42.382 -12.180 77.728 1.00 92.31 98 GLU A O 1
ATOM 770 N N . GLU A 1 99 ? -42.333 -14.108 78.887 1.00 91.56 99 GLU A N 1
ATOM 771 C CA . GLU A 1 99 ? -41.130 -14.664 78.255 1.00 91.56 99 GLU A CA 1
ATOM 772 C C . GLU A 1 99 ? -41.319 -14.843 76.743 1.00 91.56 99 GLU A C 1
ATOM 774 O O . GLU A 1 99 ? -40.543 -14.291 75.962 1.00 91.56 99 GLU A O 1
ATOM 779 N N . ALA A 1 100 ? -42.400 -15.502 76.313 1.00 92.00 100 ALA A N 1
ATOM 780 C CA . ALA A 1 100 ? -42.697 -15.690 74.890 1.00 92.00 100 ALA A CA 1
ATOM 781 C C . ALA A 1 100 ? -42.911 -14.358 74.143 1.00 92.00 100 ALA A C 1
ATOM 783 O O . ALA A 1 100 ? -42.515 -14.208 72.983 1.00 92.00 100 ALA A O 1
ATOM 784 N N . LEU A 1 101 ? -43.531 -13.368 74.797 1.00 93.69 101 LEU A N 1
ATOM 785 C CA . LEU A 1 101 ? -43.715 -12.033 74.229 1.00 93.69 101 LEU A CA 1
ATOM 786 C C . LEU A 1 101 ? -42.374 -11.307 74.070 1.00 93.69 101 LEU A C 1
ATOM 788 O O . LEU A 1 101 ? -42.146 -10.662 73.043 1.00 93.69 101 LEU A O 1
ATOM 792 N N . ASN A 1 102 ? -41.487 -11.419 75.058 1.00 92.62 102 ASN A N 1
ATOM 793 C CA . ASN A 1 102 ? -40.167 -10.805 75.017 1.00 92.62 102 ASN A CA 1
ATOM 794 C C . ASN A 1 102 ? -39.287 -11.443 73.927 1.00 92.62 102 ASN A C 1
ATOM 796 O O . ASN A 1 102 ? -38.704 -10.722 73.118 1.00 92.62 102 ASN A O 1
ATOM 800 N N . GLU A 1 103 ? -39.283 -12.776 73.818 1.00 94.25 103 GLU A N 1
ATOM 801 C CA . GLU A 1 103 ? -38.601 -13.508 72.739 1.00 94.25 103 GLU A CA 1
ATOM 802 C C . GLU A 1 103 ? -39.120 -13.099 71.354 1.00 94.25 103 GLU A C 1
ATOM 804 O O . GLU A 1 103 ? -38.340 -12.788 70.449 1.00 94.25 103 GLU A O 1
ATOM 809 N N . SER A 1 104 ? -40.445 -13.024 71.186 1.00 92.06 104 SER A N 1
ATOM 810 C CA . SER A 1 104 ? -41.043 -12.584 69.924 1.00 92.06 104 SER A CA 1
ATOM 811 C C . SER A 1 104 ? -40.680 -11.135 69.596 1.00 92.06 104 SER A C 1
ATOM 813 O O . SER A 1 104 ? -40.432 -10.816 68.433 1.00 92.06 104 SER A O 1
ATOM 815 N N . THR A 1 105 ? -40.642 -10.251 70.595 1.00 94.31 105 THR A N 1
ATOM 816 C CA . THR A 1 105 ? -40.269 -8.840 70.412 1.00 94.31 105 THR A CA 1
ATOM 817 C C . THR A 1 105 ? -38.806 -8.716 69.994 1.00 94.31 105 THR A C 1
ATOM 819 O O . THR A 1 105 ? -38.487 -7.968 69.066 1.00 94.31 105 THR A O 1
ATOM 822 N N . GLN A 1 106 ? -37.924 -9.501 70.616 1.00 94.88 106 GLN A N 1
ATOM 823 C CA . GLN A 1 106 ? -36.516 -9.565 70.248 1.00 94.88 106 GLN A CA 1
ATOM 824 C C . GLN A 1 106 ? -36.344 -10.065 68.807 1.00 94.88 106 GLN A C 1
ATOM 826 O O . GLN A 1 106 ? -35.679 -9.402 68.010 1.00 94.88 106 GLN A O 1
ATOM 831 N N . SER A 1 107 ? -37.027 -11.146 68.426 1.00 95.31 107 SER A N 1
ATOM 832 C CA . SER A 1 107 ? -36.950 -11.697 67.067 1.00 95.31 107 SER A CA 1
ATOM 833 C C . SER A 1 107 ? -37.458 -10.713 65.999 1.00 95.31 107 SER A C 1
ATOM 835 O O . SER A 1 107 ? -36.837 -10.552 64.947 1.00 95.31 107 SER A O 1
ATOM 837 N N . ILE A 1 108 ? -38.530 -9.961 66.286 1.00 94.75 108 ILE A N 1
ATOM 838 C CA . ILE A 1 108 ? -39.024 -8.885 65.407 1.00 94.75 108 ILE A CA 1
ATOM 839 C C . ILE A 1 108 ? -37.978 -7.774 65.252 1.00 94.75 108 ILE A C 1
ATOM 841 O O . ILE A 1 108 ? -37.783 -7.258 64.149 1.00 94.75 108 ILE A O 1
ATOM 845 N N . SER A 1 109 ? -37.297 -7.395 66.336 1.00 94.62 109 SER A N 1
ATOM 846 C CA . SER A 1 109 ? -36.257 -6.363 66.284 1.00 94.62 109 SER A CA 1
ATOM 847 C C . SER A 1 109 ? -35.061 -6.794 65.425 1.00 94.62 109 SER A C 1
ATOM 849 O O . SER A 1 109 ? -34.575 -6.008 64.610 1.00 94.62 109 SER A O 1
ATOM 851 N N . GLU A 1 110 ? -34.649 -8.060 65.526 1.00 95.94 110 GLU A N 1
ATOM 852 C CA . GLU A 1 110 ? -33.565 -8.643 64.730 1.00 95.94 110 GLU A CA 1
ATOM 853 C C . GLU A 1 110 ? -33.938 -8.736 63.246 1.00 95.94 110 GLU A C 1
ATOM 855 O O . GLU A 1 110 ? -33.154 -8.329 62.385 1.00 95.94 110 GLU A O 1
ATOM 860 N N . LEU A 1 111 ? -35.159 -9.186 62.941 1.00 95.94 111 LEU A N 1
ATOM 861 C CA . LEU A 1 111 ? -35.688 -9.219 61.575 1.00 95.94 111 LEU A CA 1
ATOM 862 C C . LEU A 1 111 ? -35.747 -7.823 60.949 1.00 95.94 111 LEU A C 1
ATOM 864 O O . LEU A 1 111 ? -35.365 -7.653 59.792 1.00 95.94 111 LEU A O 1
ATOM 868 N N . ASN A 1 112 ? -36.184 -6.814 61.706 1.00 94.88 112 ASN A N 1
ATOM 869 C CA . ASN A 1 112 ? -36.211 -5.434 61.221 1.00 94.88 112 ASN A CA 1
ATOM 870 C C . ASN A 1 112 ? -34.804 -4.898 60.937 1.00 94.88 112 ASN A C 1
ATOM 872 O O . ASN A 1 112 ? -34.608 -4.230 59.923 1.00 94.88 112 ASN A O 1
ATOM 876 N N . ARG A 1 113 ? -33.817 -5.224 61.780 1.00 95.88 113 ARG A N 1
ATOM 877 C CA . ARG A 1 113 ? -32.416 -4.861 61.526 1.00 95.88 113 ARG A CA 1
ATOM 878 C C . ARG A 1 113 ? -31.909 -5.489 60.227 1.00 95.88 113 ARG A C 1
ATOM 880 O O . ARG A 1 113 ? -31.394 -4.773 59.375 1.00 95.88 113 ARG A O 1
ATOM 887 N N . HIS A 1 114 ? -32.122 -6.791 60.042 1.00 96.50 114 HIS A N 1
ATOM 888 C CA . HIS A 1 114 ? -31.716 -7.483 58.817 1.00 96.50 114 HIS A CA 1
ATOM 889 C C . HIS A 1 114 ? -32.425 -6.962 57.568 1.00 96.50 114 HIS A C 1
ATOM 891 O O . HIS A 1 114 ? -31.811 -6.865 56.508 1.00 96.50 114 HIS A O 1
ATOM 897 N N . LYS A 1 115 ? -33.701 -6.584 57.678 1.00 96.75 115 LYS A N 1
ATOM 898 C CA . LYS A 1 115 ? -34.430 -5.951 56.578 1.00 96.75 115 LYS A CA 1
ATOM 899 C C . LYS A 1 115 ? -33.767 -4.636 56.153 1.00 96.75 115 LYS A C 1
ATOM 901 O O . LYS A 1 115 ? -33.574 -4.429 54.961 1.00 96.75 115 LYS A O 1
ATOM 906 N N . ILE A 1 116 ? -33.400 -3.783 57.109 1.00 96.25 116 ILE A N 1
ATOM 907 C CA . ILE A 1 116 ? -32.739 -2.498 56.829 1.00 96.25 116 ILE A CA 1
ATOM 908 C C . ILE A 1 116 ? -31.359 -2.718 56.189 1.00 96.25 116 ILE A C 1
ATOM 910 O O . ILE A 1 116 ? -31.010 -2.025 55.232 1.00 96.25 116 ILE A O 1
ATOM 914 N N . GLU A 1 117 ? -30.587 -3.691 56.682 1.00 96.44 117 GLU A N 1
ATOM 915 C CA . GLU A 1 117 ? -29.295 -4.077 56.093 1.00 96.44 117 GLU A CA 1
ATOM 916 C C . GLU A 1 117 ? -29.473 -4.514 54.629 1.00 96.44 117 GLU A C 1
ATOM 918 O O . GLU A 1 117 ? -28.842 -3.951 53.737 1.00 96.44 117 GLU A O 1
ATOM 923 N N . LEU A 1 118 ? -30.420 -5.419 54.360 1.00 96.19 118 LEU A N 1
ATOM 924 C CA . LEU A 1 118 ? -30.724 -5.891 53.005 1.00 96.19 118 LEU A CA 1
ATOM 925 C C . LEU A 1 118 ? -31.207 -4.774 52.071 1.00 96.19 118 LEU A C 1
ATOM 927 O O . LEU A 1 118 ? -30.825 -4.746 50.904 1.00 96.19 118 LEU A O 1
ATOM 931 N N . GLU A 1 119 ? -32.043 -3.852 52.551 1.00 95.88 119 GLU A N 1
ATOM 932 C CA . GLU A 1 119 ? -32.498 -2.697 51.764 1.00 95.88 119 GLU A CA 1
ATOM 933 C C . GLU A 1 119 ? -31.332 -1.763 51.406 1.00 95.88 119 GLU A C 1
ATOM 935 O O . GLU A 1 119 ? -31.274 -1.234 50.291 1.00 95.88 119 GLU A O 1
ATOM 940 N N . THR A 1 120 ? -30.376 -1.604 52.324 1.00 96.12 120 THR A N 1
ATOM 941 C CA . THR A 1 120 ? -29.167 -0.800 52.109 1.00 96.12 120 THR A CA 1
ATOM 942 C C . THR A 1 120 ? -28.253 -1.452 51.072 1.00 96.12 120 THR A C 1
ATOM 944 O O . THR A 1 120 ? -27.848 -0.792 50.112 1.00 96.12 120 THR A O 1
ATOM 947 N N . ASP A 1 121 ? -28.001 -2.755 51.205 1.00 96.81 121 ASP A N 1
ATOM 948 C CA . ASP A 1 121 ? -27.194 -3.523 50.254 1.00 96.81 121 ASP A CA 1
ATOM 949 C C . ASP A 1 121 ? -27.824 -3.521 48.856 1.00 96.81 121 ASP A C 1
ATOM 951 O O . ASP A 1 121 ? -27.140 -3.298 47.857 1.00 96.81 121 ASP A O 1
ATOM 955 N N . LEU A 1 122 ? -29.148 -3.692 48.767 1.00 96.00 122 LEU A N 1
ATOM 956 C CA . LEU A 1 122 ? -29.875 -3.674 47.495 1.00 96.00 122 LEU A CA 1
ATOM 957 C C . LEU A 1 122 ? -29.770 -2.307 46.810 1.00 96.00 122 LEU A C 1
ATOM 959 O O . LEU A 1 122 ? -29.573 -2.240 45.595 1.00 96.00 122 LEU A O 1
ATOM 963 N N . SER A 1 123 ? -29.852 -1.221 47.581 1.00 96.38 123 SER A N 1
ATOM 964 C CA . SER A 1 123 ? -29.641 0.136 47.073 1.00 96.38 123 SER A CA 1
ATOM 965 C C . SER A 1 123 ? -28.222 0.319 46.521 1.00 96.38 123 SER A C 1
ATOM 967 O O . SER A 1 123 ? -28.061 0.812 45.401 1.00 96.38 123 SER A O 1
ATOM 969 N N . SER A 1 124 ? -27.205 -0.155 47.250 1.00 97.19 124 SER A N 1
ATOM 970 C CA . SER A 1 124 ? -25.803 -0.107 46.811 1.00 97.19 124 SER A CA 1
ATOM 971 C C . SER A 1 124 ? -25.586 -0.887 45.515 1.00 97.19 124 SER A C 1
ATOM 973 O O . SER A 1 124 ? -25.061 -0.347 44.544 1.00 97.19 124 SER A O 1
ATOM 975 N N . VAL A 1 125 ? -26.064 -2.133 45.452 1.00 96.31 125 VAL A N 1
ATOM 976 C CA . VAL A 1 125 ? -25.929 -2.985 44.261 1.00 96.31 125 VAL A CA 1
ATOM 977 C C . VAL A 1 125 ? -26.643 -2.373 43.053 1.00 96.31 125 VAL A C 1
ATOM 979 O O . VAL A 1 125 ? -26.138 -2.449 41.934 1.00 96.31 125 VAL A O 1
ATOM 982 N N . ASN A 1 126 ? -27.798 -1.730 43.247 1.00 95.56 126 ASN A N 1
ATOM 983 C CA . ASN A 1 126 ? -28.487 -1.030 42.161 1.00 95.56 126 ASN A CA 1
ATOM 984 C C . ASN A 1 126 ? -27.709 0.192 41.659 1.00 95.56 126 ASN A C 1
ATOM 986 O O . ASN A 1 126 ? -27.713 0.460 40.453 1.00 95.56 126 ASN A O 1
ATOM 990 N N . ALA A 1 127 ? -27.051 0.932 42.553 1.00 96.06 127 ALA A N 1
ATOM 991 C CA . ALA A 1 127 ? -26.189 2.043 42.165 1.00 96.06 127 ALA A CA 1
ATOM 992 C C . ALA A 1 127 ? -25.012 1.544 41.311 1.00 96.06 127 ALA A C 1
ATOM 994 O O . ALA A 1 127 ? -24.810 2.048 40.202 1.00 96.06 127 ALA A O 1
ATOM 995 N N . ASP A 1 128 ? -24.333 0.485 41.758 1.00 96.62 128 ASP A N 1
ATOM 996 C CA . ASP A 1 128 ? -23.224 -0.141 41.029 1.00 96.62 128 ASP A CA 1
ATOM 997 C C . ASP A 1 128 ? -23.676 -0.695 39.669 1.00 96.62 128 ASP A C 1
ATOM 999 O O . ASP A 1 128 ? -23.005 -0.513 38.650 1.00 96.62 128 ASP A O 1
ATOM 1003 N N . LEU A 1 129 ? -24.850 -1.334 39.613 1.00 96.00 129 LEU A N 1
ATOM 1004 C CA . LEU A 1 129 ? -25.439 -1.839 38.371 1.00 96.00 129 LEU A CA 1
ATOM 1005 C C . LEU A 1 129 ? -25.666 -0.707 37.361 1.00 96.00 129 LEU A C 1
ATOM 1007 O O . LEU A 1 129 ? -25.363 -0.861 36.175 1.00 96.00 129 LEU A O 1
ATOM 1011 N N . ASN A 1 130 ? -26.213 0.422 37.811 1.00 95.50 130 ASN A N 1
ATOM 1012 C CA . ASN A 1 130 ? -26.476 1.569 36.946 1.00 95.50 130 ASN A CA 1
ATOM 1013 C C . ASN A 1 130 ? -25.175 2.213 36.460 1.00 95.50 130 ASN A C 1
ATOM 1015 O O . ASN A 1 130 ? -25.055 2.514 35.272 1.00 95.50 130 ASN A O 1
ATOM 1019 N N . GLN A 1 131 ? -24.180 2.340 37.337 1.00 96.69 131 GLN A N 1
ATOM 1020 C CA . GLN A 1 131 ? -22.859 2.838 36.964 1.00 96.69 131 GLN A CA 1
ATOM 1021 C C . GLN A 1 131 ? -22.183 1.923 35.929 1.00 96.69 131 GLN A C 1
ATOM 1023 O O . GLN A 1 131 ? -21.677 2.399 34.914 1.00 96.69 131 GLN A O 1
ATOM 1028 N N . ASN A 1 132 ? -22.247 0.604 36.115 1.00 95.56 132 ASN A N 1
ATOM 1029 C CA . ASN A 1 132 ? -21.696 -0.364 35.164 1.00 95.56 132 ASN A CA 1
ATOM 1030 C C . ASN A 1 132 ? -22.404 -0.329 33.804 1.00 95.56 132 ASN A C 1
ATOM 1032 O O . ASN A 1 132 ? -21.749 -0.445 32.768 1.00 95.56 132 ASN A O 1
ATOM 1036 N N . LYS A 1 133 ? -23.727 -0.126 33.776 1.00 96.50 133 LYS A N 1
ATOM 1037 C CA . LYS A 1 133 ? -24.470 0.075 32.520 1.00 96.50 133 LYS A CA 1
ATOM 1038 C C . LYS A 1 133 ? -24.011 1.332 31.783 1.00 96.50 133 LYS A C 1
ATOM 1040 O O . LYS A 1 133 ? -23.857 1.287 30.565 1.00 96.50 133 LYS A O 1
ATOM 1045 N N . GLN A 1 134 ? -23.769 2.421 32.513 1.00 96.12 134 GLN A N 1
ATOM 1046 C CA . GLN A 1 134 ? -23.242 3.662 31.946 1.00 96.12 134 GLN A CA 1
ATOM 1047 C C . GLN A 1 134 ? -21.864 3.421 31.309 1.00 96.12 134 GLN A C 1
ATOM 1049 O O . GLN A 1 134 ? -21.680 3.701 30.127 1.00 96.12 134 GLN A O 1
ATOM 1054 N N . TYR A 1 135 ? -20.940 2.790 32.044 1.00 96.81 135 TYR A N 1
ATOM 1055 C CA . TYR A 1 135 ? -19.610 2.455 31.526 1.00 96.81 135 TYR A CA 1
ATOM 1056 C C . TYR A 1 135 ? -19.658 1.546 30.297 1.00 96.81 135 TYR A C 1
ATOM 1058 O O . TYR A 1 135 ? -18.917 1.769 29.342 1.00 96.81 135 TYR A O 1
ATOM 1066 N N . LEU A 1 136 ? -20.533 0.536 30.287 1.00 96.12 136 LEU A N 1
ATOM 1067 C CA . LEU A 1 136 ? -20.713 -0.332 29.121 1.00 96.12 136 LEU A CA 1
ATOM 1068 C C . LEU A 1 136 ? -21.194 0.449 27.897 1.00 96.12 136 LEU A C 1
ATOM 1070 O O . LEU A 1 136 ? -20.707 0.208 26.793 1.00 96.12 136 LEU A O 1
ATOM 1074 N N . SER A 1 137 ? -22.115 1.395 28.088 1.00 96.56 137 SER A N 1
ATOM 1075 C CA . SER A 1 137 ? -22.591 2.266 27.013 1.00 96.56 137 SER A CA 1
ATOM 1076 C C . SER A 1 137 ? -21.461 3.136 26.459 1.00 96.56 137 SER A C 1
ATOM 1078 O O . SER A 1 137 ? -21.268 3.194 25.244 1.00 96.56 137 SER A O 1
ATOM 1080 N N . ASP A 1 138 ? -20.674 3.761 27.334 1.00 97.06 138 ASP A N 1
ATOM 1081 C CA . ASP A 1 138 ? -19.563 4.633 26.939 1.00 97.06 138 ASP A CA 1
ATOM 1082 C C . ASP A 1 138 ? -18.473 3.855 26.192 1.00 97.06 138 ASP A C 1
ATOM 1084 O O . ASP A 1 138 ? -18.024 4.274 25.123 1.00 97.06 138 ASP A O 1
ATOM 1088 N N . ILE A 1 139 ? -18.093 2.680 26.706 1.00 97.19 139 ILE A N 1
ATOM 1089 C CA . ILE A 1 139 ? -17.126 1.786 26.055 1.00 97.19 139 ILE A CA 1
ATOM 1090 C C . ILE A 1 139 ? -17.655 1.320 24.697 1.00 97.19 139 ILE A C 1
ATOM 1092 O O . ILE A 1 139 ? -16.900 1.289 23.725 1.00 97.19 139 ILE A O 1
ATOM 1096 N N . SER A 1 140 ? -18.946 0.992 24.595 1.00 96.81 140 SER A N 1
ATOM 1097 C CA . SER A 1 140 ? -19.560 0.595 23.325 1.00 96.81 140 SER A CA 1
ATOM 1098 C C . SER A 1 140 ? -19.496 1.721 22.290 1.00 96.81 140 SER A C 1
ATOM 1100 O O . SER A 1 140 ? -19.153 1.470 21.134 1.00 96.81 140 SER A O 1
ATOM 1102 N N . HIS A 1 141 ? -19.772 2.965 22.690 1.00 96.69 141 HIS A N 1
ATOM 1103 C CA . HIS A 1 141 ? -19.648 4.125 21.804 1.00 96.69 141 HIS A CA 1
ATOM 1104 C C . HIS A 1 141 ? -18.201 4.371 21.371 1.00 96.69 141 HIS A C 1
ATOM 1106 O O . HIS A 1 141 ? -17.941 4.577 20.186 1.00 96.69 141 HIS A O 1
ATOM 1112 N N . GLN A 1 142 ? -17.248 4.300 22.303 1.00 97.12 142 GLN A N 1
ATOM 1113 C CA . GLN A 1 142 ? -15.826 4.438 21.983 1.00 97.12 142 GLN A CA 1
ATOM 1114 C C . GLN A 1 142 ? -15.356 3.347 21.019 1.00 97.12 142 GLN A C 1
ATOM 1116 O O . GLN A 1 142 ? -14.649 3.644 20.060 1.00 97.12 142 GLN A O 1
ATOM 1121 N N . HIS A 1 143 ? -15.786 2.102 21.229 1.00 96.56 143 HIS A N 1
ATOM 1122 C CA . HIS A 1 143 ? -15.460 0.994 20.341 1.00 96.56 143 HIS A CA 1
ATOM 1123 C C . HIS A 1 143 ? -16.010 1.220 18.931 1.00 96.56 143 HIS A C 1
ATOM 1125 O O . HIS A 1 143 ? -15.297 1.001 17.955 1.00 96.56 143 HIS A O 1
ATOM 1131 N N . GLN A 1 144 ? -17.251 1.694 18.810 1.00 97.12 144 GLN A N 1
ATOM 1132 C CA . GLN A 1 144 ? -17.863 1.974 17.513 1.00 97.12 144 GLN A CA 1
ATOM 1133 C C . GLN A 1 144 ? -17.146 3.112 16.773 1.00 97.12 144 GLN A C 1
ATOM 1135 O O . GLN A 1 144 ? -16.865 2.982 15.581 1.00 97.12 144 GLN A O 1
ATOM 1140 N N . ASN A 1 145 ? -16.788 4.186 17.481 1.00 97.38 145 ASN A N 1
ATOM 1141 C CA . ASN A 1 145 ? -16.024 5.293 16.906 1.00 97.38 145 ASN A CA 1
ATOM 1142 C C . ASN A 1 145 ? -14.643 4.823 16.438 1.00 97.38 145 ASN A C 1
ATOM 1144 O O . ASN A 1 145 ? -14.289 4.997 15.272 1.00 97.38 145 ASN A O 1
ATOM 1148 N N . LEU A 1 146 ? -13.905 4.132 17.311 1.00 97.50 146 LEU A N 1
ATOM 1149 C CA . LEU A 1 146 ? -12.579 3.613 16.982 1.00 97.50 146 LEU A CA 1
ATOM 1150 C C . LEU A 1 146 ? -12.632 2.613 15.821 1.00 97.50 146 LEU A C 1
ATOM 1152 O O . LEU A 1 146 ? -11.740 2.583 14.977 1.00 97.50 146 LEU A O 1
ATOM 1156 N N . LYS A 1 147 ? -13.700 1.814 15.737 1.00 97.75 147 LYS A N 1
ATOM 1157 C CA . LYS A 1 147 ? -13.922 0.897 14.622 1.00 97.75 147 LYS A CA 1
ATOM 1158 C C . LYS A 1 147 ? -14.116 1.649 13.303 1.00 97.75 147 LYS A C 1
ATOM 1160 O O . LYS A 1 147 ? -13.503 1.266 12.311 1.00 97.75 147 LYS A O 1
ATOM 1165 N N . SER A 1 148 ? -14.904 2.725 13.293 1.00 97.06 148 SER A N 1
ATOM 1166 C CA . SER A 1 148 ? -15.073 3.552 12.091 1.00 97.06 148 SER A CA 1
ATOM 1167 C C . SER A 1 148 ? -13.781 4.254 11.660 1.00 97.06 148 SER A C 1
ATOM 1169 O O . SER A 1 148 ? -13.463 4.260 10.472 1.00 97.06 148 SER A O 1
ATOM 1171 N N . GLU A 1 149 ? -12.994 4.771 12.607 1.00 97.69 149 GLU A N 1
ATOM 1172 C CA . GLU A 1 149 ? -11.682 5.366 12.319 1.00 97.69 149 GLU A CA 1
ATOM 1173 C C . GLU A 1 149 ? -10.706 4.329 11.758 1.00 97.69 149 GLU A C 1
ATOM 1175 O O . GLU A 1 149 ? -10.025 4.591 10.769 1.00 97.69 149 GLU A O 1
ATOM 1180 N N . PHE A 1 150 ? -10.674 3.128 12.342 1.00 97.88 150 PHE A N 1
ATOM 1181 C CA . PHE A 1 150 ? -9.849 2.028 11.851 1.00 97.88 150 PHE A CA 1
ATOM 1182 C C . PHE A 1 150 ? -10.220 1.630 10.419 1.00 97.88 150 PHE A C 1
ATOM 1184 O O . PHE A 1 150 ? -9.335 1.440 9.586 1.00 97.88 150 PHE A O 1
ATOM 1191 N N . ASP A 1 151 ? -11.515 1.514 10.118 1.00 97.56 151 ASP A N 1
ATOM 1192 C CA . ASP A 1 151 ? -11.975 1.140 8.781 1.00 97.56 151 ASP A CA 1
ATOM 1193 C C . ASP A 1 151 ? -11.657 2.240 7.748 1.00 97.56 151 ASP A C 1
ATOM 1195 O O . ASP A 1 151 ? -11.205 1.921 6.646 1.00 97.56 151 ASP A O 1
ATOM 1199 N N . SER A 1 152 ? -11.782 3.522 8.120 1.00 97.75 152 SER A N 1
ATOM 1200 C CA . SER A 1 152 ? -11.355 4.652 7.279 1.00 97.75 152 SER A CA 1
ATOM 1201 C C . SER A 1 152 ? -9.849 4.626 7.017 1.00 97.75 152 SER A C 1
ATOM 1203 O O . SER A 1 152 ? -9.414 4.710 5.871 1.00 97.75 152 SER A O 1
ATOM 1205 N N . LEU A 1 153 ? -9.041 4.455 8.066 1.00 98.06 153 LEU A N 1
ATOM 1206 C CA . LEU A 1 153 ? -7.584 4.437 7.948 1.00 98.06 153 LEU A CA 1
ATOM 1207 C C . LEU A 1 153 ? -7.098 3.249 7.110 1.00 98.06 153 LEU A C 1
ATOM 1209 O O . LEU A 1 153 ? -6.152 3.369 6.332 1.00 98.06 153 LEU A O 1
ATOM 1213 N N . LYS A 1 154 ? -7.762 2.097 7.240 1.00 97.94 154 LYS A N 1
ATOM 1214 C CA . LYS A 1 154 ? -7.487 0.923 6.414 1.00 97.94 154 LYS A CA 1
ATOM 1215 C C . LYS A 1 154 ? -7.761 1.207 4.937 1.00 97.94 154 LYS A C 1
ATOM 1217 O O . LYS A 1 154 ? -6.941 0.851 4.094 1.00 97.94 154 LYS A O 1
ATOM 1222 N N . GLN A 1 155 ? -8.882 1.854 4.623 1.00 97.81 155 GLN A N 1
ATOM 1223 C CA . GLN A 1 155 ? -9.211 2.232 3.251 1.00 97.81 155 GLN A CA 1
ATOM 1224 C C . GLN A 1 155 ? -8.179 3.212 2.671 1.00 97.81 155 GLN A C 1
ATOM 1226 O O . GLN A 1 155 ? -7.720 3.018 1.543 1.00 97.81 155 GLN A O 1
ATOM 1231 N N . ASP A 1 156 ? -7.767 4.215 3.449 1.00 97.56 156 ASP A N 1
ATOM 1232 C CA . ASP A 1 156 ? -6.738 5.175 3.038 1.00 97.56 156 ASP A CA 1
ATOM 1233 C C . ASP A 1 156 ? -5.397 4.481 2.763 1.00 97.56 156 ASP A C 1
ATOM 1235 O O . ASP A 1 156 ? -4.739 4.762 1.758 1.00 97.56 156 ASP A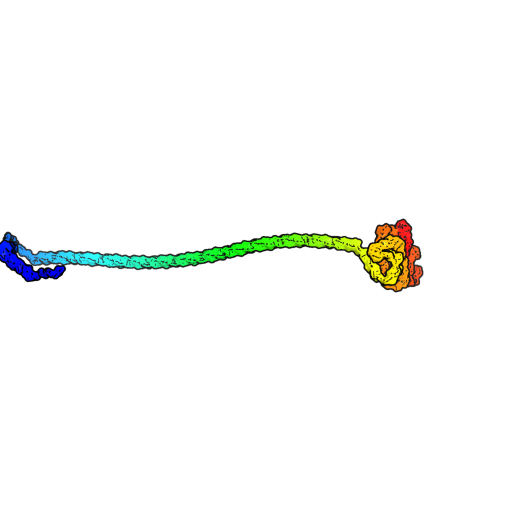 O 1
ATOM 1239 N N . HIS A 1 157 ? -5.013 3.523 3.610 1.00 97.19 157 HIS A N 1
ATOM 1240 C CA . HIS A 1 157 ? -3.811 2.715 3.415 1.00 97.19 157 HIS A CA 1
ATOM 1241 C C . HIS A 1 157 ? -3.884 1.885 2.123 1.00 97.19 157 HIS A C 1
ATOM 1243 O O . HIS A 1 157 ? -2.935 1.861 1.341 1.00 97.19 157 HIS A O 1
ATOM 1249 N N . GLU A 1 158 ? -5.011 1.221 1.857 1.00 97.44 158 GLU A N 1
ATOM 1250 C CA . GLU A 1 158 ? -5.213 0.462 0.615 1.00 97.44 158 GLU A CA 1
ATOM 1251 C C . GLU A 1 158 ? -5.152 1.361 -0.635 1.00 97.44 158 GLU A C 1
ATOM 1253 O O . GLU A 1 158 ? -4.641 0.949 -1.681 1.00 97.44 158 GLU A O 1
ATOM 1258 N N . GLU A 1 159 ? -5.640 2.601 -0.551 1.00 97.50 159 GLU A N 1
ATOM 1259 C CA . GLU A 1 159 ? -5.517 3.575 -1.637 1.00 97.50 159 GLU A CA 1
ATOM 1260 C C . GLU A 1 159 ? -4.066 4.035 -1.840 1.00 97.50 159 GLU A C 1
ATOM 1262 O O . GLU A 1 159 ? -3.608 4.147 -2.982 1.00 97.50 159 GLU A O 1
ATOM 1267 N N . GLN A 1 160 ? -3.331 4.284 -0.755 1.00 96.94 160 GLN A N 1
ATOM 1268 C CA . GLN A 1 160 ? -1.917 4.657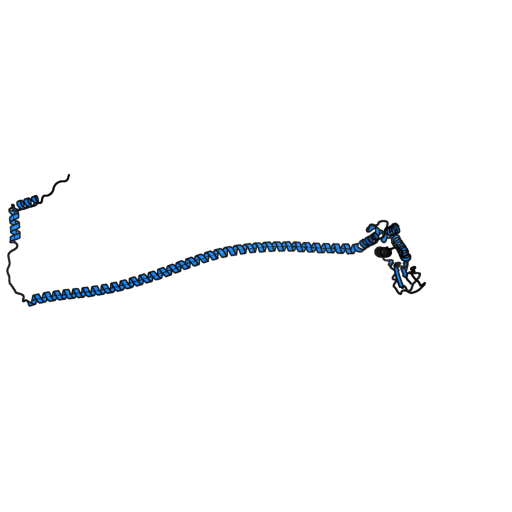 -0.815 1.00 96.94 160 GLN A CA 1
ATOM 1269 C C . GLN A 1 160 ? -1.062 3.543 -1.418 1.00 96.94 160 GLN A C 1
ATOM 1271 O O . GLN A 1 160 ? -0.286 3.819 -2.331 1.00 96.94 160 GLN A O 1
ATOM 1276 N N . GLU A 1 161 ? -1.262 2.293 -1.004 1.00 96.81 161 GLU A N 1
ATOM 1277 C CA . GLU A 1 161 ? -0.579 1.134 -1.590 1.00 96.81 161 GLU A CA 1
ATOM 1278 C C . GLU A 1 161 ? -0.862 1.006 -3.089 1.00 96.81 161 GLU A C 1
ATOM 1280 O O . GLU A 1 161 ? 0.047 0.785 -3.892 1.00 96.81 161 GLU A O 1
ATOM 1285 N N . ARG A 1 162 ? -2.110 1.245 -3.508 1.00 96.94 162 ARG A N 1
ATOM 1286 C CA . ARG A 1 162 ? -2.468 1.257 -4.933 1.00 96.94 162 ARG A CA 1
ATOM 1287 C C . ARG A 1 162 ? -1.741 2.364 -5.697 1.00 96.94 162 ARG A C 1
ATOM 1289 O O . ARG A 1 162 ? -1.270 2.126 -6.808 1.00 96.94 162 ARG A O 1
ATOM 1296 N N . LYS A 1 163 ? -1.635 3.565 -5.118 1.00 96.75 163 LYS A N 1
ATOM 1297 C CA . LYS A 1 163 ? -0.885 4.686 -5.713 1.00 96.75 163 LYS A CA 1
ATOM 1298 C C . LYS A 1 163 ? 0.605 4.366 -5.805 1.00 96.75 163 LYS A C 1
ATOM 1300 O O . LYS A 1 163 ? 1.197 4.606 -6.851 1.00 96.75 163 LYS A O 1
ATOM 1305 N N . ILE A 1 164 ? 1.198 3.803 -4.753 1.00 96.00 164 ILE A N 1
ATOM 1306 C CA . ILE A 1 164 ? 2.607 3.385 -4.738 1.00 96.00 164 ILE A CA 1
ATOM 1307 C C . ILE A 1 164 ? 2.857 2.333 -5.817 1.00 96.00 164 ILE A C 1
ATOM 1309 O O . ILE A 1 164 ? 3.794 2.487 -6.596 1.00 96.00 164 ILE A O 1
ATOM 1313 N N . GLY A 1 165 ? 1.995 1.315 -5.910 1.00 96.06 165 GLY A N 1
ATOM 1314 C CA . GLY A 1 165 ? 2.065 0.304 -6.963 1.00 96.06 165 GLY A CA 1
ATOM 1315 C C . GLY A 1 165 ? 2.016 0.925 -8.356 1.00 96.06 165 GLY A C 1
ATOM 1316 O O . GLY A 1 165 ? 2.902 0.677 -9.164 1.00 96.06 165 GLY A O 1
ATOM 1317 N N . PHE A 1 166 ? 1.058 1.823 -8.601 1.00 96.25 166 PHE A N 1
ATOM 1318 C CA . PHE A 1 166 ? 0.963 2.546 -9.870 1.00 96.25 166 PHE A CA 1
ATOM 1319 C C . PHE A 1 166 ? 2.235 3.341 -10.200 1.00 96.25 166 PHE A C 1
ATOM 1321 O O . PHE A 1 166 ? 2.738 3.243 -11.315 1.00 96.25 166 PHE A O 1
ATOM 1328 N N . TYR A 1 167 ? 2.768 4.125 -9.257 1.00 94.62 167 TYR A N 1
ATOM 1329 C CA . TYR A 1 167 ? 3.964 4.934 -9.508 1.00 94.62 167 TYR A CA 1
ATOM 1330 C C . TYR A 1 167 ? 5.215 4.082 -9.719 1.00 94.62 167 TYR A C 1
ATOM 1332 O O . TYR A 1 167 ? 6.025 4.412 -10.582 1.00 94.62 167 TYR A O 1
ATOM 1340 N N . ARG A 1 168 ? 5.372 2.993 -8.961 1.00 93.62 168 ARG A N 1
ATOM 1341 C CA . ARG A 1 168 ? 6.469 2.045 -9.158 1.00 93.62 168 ARG A CA 1
ATOM 1342 C C . ARG A 1 168 ? 6.382 1.444 -10.557 1.00 93.62 168 ARG A C 1
ATOM 1344 O O . ARG A 1 168 ? 7.280 1.664 -11.356 1.00 93.62 168 ARG A O 1
ATOM 1351 N N . ASP A 1 169 ? 5.269 0.805 -10.892 1.00 92.12 169 ASP A N 1
ATOM 1352 C CA . ASP A 1 169 ? 5.138 0.070 -12.150 1.00 92.12 169 ASP A CA 1
ATOM 1353 C C . ASP A 1 169 ? 5.189 1.009 -13.380 1.00 92.12 169 ASP A C 1
ATOM 1355 O O . ASP A 1 169 ? 5.633 0.614 -14.457 1.00 92.12 169 ASP A O 1
ATOM 1359 N N . ALA A 1 170 ? 4.768 2.274 -13.237 1.00 90.88 170 ALA A N 1
ATOM 1360 C CA . ALA A 1 170 ? 4.815 3.259 -14.319 1.00 90.88 170 ALA A CA 1
ATOM 1361 C C . ALA A 1 170 ? 6.204 3.888 -14.537 1.00 90.88 170 ALA A C 1
ATOM 1363 O O . ALA A 1 170 ? 6.534 4.234 -15.673 1.00 90.88 170 ALA A O 1
ATOM 1364 N N . PHE A 1 171 ? 6.999 4.075 -13.476 1.00 92.12 171 PHE A N 1
ATOM 1365 C CA . PHE A 1 171 ? 8.211 4.908 -13.519 1.00 92.12 171 PHE A CA 1
ATOM 1366 C C . PHE A 1 171 ? 9.501 4.201 -13.077 1.00 92.12 171 PHE A C 1
ATOM 1368 O O . PHE A 1 171 ? 10.564 4.814 -13.162 1.00 92.12 171 PHE A O 1
ATOM 1375 N N . GLU A 1 172 ? 9.450 2.941 -12.637 1.00 94.06 172 GLU A N 1
ATOM 1376 C CA . GLU A 1 172 ? 10.623 2.179 -12.176 1.00 94.06 172 GLU A CA 1
ATOM 1377 C C . GLU A 1 172 ? 11.743 2.154 -13.222 1.00 94.06 172 GLU A C 1
ATOM 1379 O O . GLU A 1 172 ? 12.872 2.533 -12.910 1.00 94.06 172 GLU A O 1
ATOM 1384 N N . ASP A 1 173 ? 11.431 1.829 -14.478 1.00 92.50 173 ASP A N 1
ATOM 1385 C CA . ASP A 1 173 ? 12.428 1.807 -15.557 1.00 92.50 173 ASP A CA 1
ATOM 1386 C C . ASP A 1 173 ? 13.045 3.192 -15.818 1.00 92.50 173 ASP A C 1
ATOM 1388 O O . ASP A 1 173 ? 14.249 3.312 -16.055 1.00 92.50 173 ASP A O 1
ATOM 1392 N N . ASP A 1 174 ? 12.241 4.259 -15.743 1.00 94.06 174 ASP A N 1
ATOM 1393 C CA . ASP A 1 174 ? 12.706 5.632 -15.982 1.00 94.06 174 ASP A CA 1
ATOM 1394 C C . ASP A 1 174 ? 13.649 6.099 -14.866 1.00 94.06 174 ASP A C 1
ATOM 1396 O O . ASP A 1 174 ? 14.661 6.762 -15.122 1.00 94.06 174 ASP A O 1
ATOM 1400 N N . LEU A 1 175 ? 13.347 5.722 -13.621 1.00 95.00 175 LEU A N 1
ATOM 1401 C CA . LEU A 1 175 ? 14.235 5.936 -12.482 1.00 95.00 175 LEU A CA 1
ATOM 1402 C C . LEU A 1 175 ? 15.506 5.101 -12.627 1.00 95.00 175 LEU A C 1
ATOM 1404 O O . LEU A 1 175 ? 16.604 5.619 -12.419 1.00 95.00 175 LEU A O 1
ATOM 1408 N N . ARG A 1 176 ? 15.386 3.848 -13.072 1.00 95.94 176 ARG A N 1
ATOM 1409 C CA . ARG A 1 176 ? 16.530 2.955 -13.256 1.00 95.94 176 ARG A CA 1
ATOM 1410 C C . ARG A 1 176 ? 17.501 3.458 -14.320 1.00 95.94 176 ARG A C 1
ATOM 1412 O O . ARG A 1 176 ? 18.714 3.383 -14.128 1.00 95.94 176 ARG A O 1
ATOM 1419 N N . ILE A 1 177 ? 16.989 4.036 -15.405 1.00 96.81 177 ILE A N 1
ATOM 1420 C CA . ILE A 1 177 ? 17.787 4.727 -16.430 1.00 96.81 177 ILE A CA 1
ATOM 1421 C C . ILE A 1 177 ? 18.618 5.851 -15.802 1.00 96.81 177 ILE A C 1
ATOM 1423 O O . ILE A 1 177 ? 19.819 5.961 -16.066 1.00 96.81 177 ILE A O 1
ATOM 1427 N N . LYS A 1 178 ? 18.003 6.669 -14.941 1.00 96.69 178 LYS A N 1
ATOM 1428 C CA . LYS A 1 178 ? 18.699 7.760 -14.250 1.00 96.69 178 LYS A CA 1
ATOM 1429 C C . LYS A 1 178 ? 19.751 7.242 -13.274 1.00 96.69 178 LYS A C 1
ATOM 1431 O O . LYS A 1 178 ? 20.867 7.753 -13.285 1.00 96.69 178 LYS A O 1
ATOM 1436 N N . GLU A 1 179 ? 19.440 6.217 -12.487 1.00 96.94 179 GLU A N 1
ATOM 1437 C CA . GLU A 1 179 ? 20.402 5.582 -11.576 1.00 96.94 179 GLU A CA 1
ATOM 1438 C C . GLU A 1 179 ? 21.619 5.021 -12.317 1.00 96.94 179 GLU A C 1
ATOM 1440 O O . GLU A 1 179 ? 22.757 5.228 -11.891 1.00 96.94 179 GLU A O 1
ATOM 1445 N N . LEU A 1 180 ? 21.393 4.334 -13.443 1.00 97.19 180 LEU A N 1
ATOM 1446 C CA . LEU A 1 180 ? 22.473 3.806 -14.274 1.00 97.19 180 LEU A CA 1
ATOM 1447 C C . LEU A 1 180 ? 23.345 4.936 -14.813 1.00 97.19 180 LEU A C 1
ATOM 1449 O O . LEU A 1 180 ? 24.565 4.853 -14.682 1.00 97.19 180 LEU A O 1
ATOM 1453 N N . TYR A 1 181 ? 22.734 5.995 -15.357 1.00 96.88 181 TYR A N 1
ATOM 1454 C CA . TYR A 1 181 ? 23.461 7.157 -15.863 1.00 96.88 181 TYR A CA 1
ATOM 1455 C C . TYR A 1 181 ? 24.257 7.864 -14.759 1.00 96.88 181 TYR A C 1
ATOM 1457 O O . TYR A 1 181 ? 25.433 8.173 -14.943 1.00 96.88 181 TYR A O 1
ATOM 1465 N N . ASP A 1 182 ? 23.660 8.090 -13.589 1.00 96.31 182 ASP A N 1
ATOM 1466 C CA . ASP A 1 182 ? 24.330 8.745 -12.464 1.00 96.31 182 ASP A CA 1
ATOM 1467 C C . ASP A 1 182 ? 25.469 7.901 -11.894 1.00 96.31 182 ASP A C 1
ATOM 1469 O O . ASP A 1 182 ? 26.475 8.465 -11.457 1.00 96.31 182 ASP A O 1
ATOM 1473 N N . GLY A 1 183 ? 25.364 6.576 -11.988 1.00 95.81 183 GLY A N 1
ATOM 1474 C CA . GLY A 1 183 ? 26.434 5.646 -11.652 1.00 95.81 183 GLY A CA 1
ATOM 1475 C C . GLY A 1 183 ? 27.622 5.662 -12.619 1.00 95.81 183 GLY A C 1
ATOM 1476 O O . GLY A 1 183 ? 28.680 5.158 -12.253 1.00 95.81 183 GLY A O 1
ATOM 1477 N N . LEU A 1 184 ? 27.501 6.218 -13.828 1.00 96.00 184 LEU A N 1
ATOM 1478 C CA . LEU A 1 184 ? 28.621 6.276 -14.775 1.00 96.00 184 LEU A CA 1
ATOM 1479 C C . LEU A 1 184 ? 29.733 7.207 -14.270 1.00 96.00 184 LEU A C 1
ATOM 1481 O O . LEU A 1 184 ? 29.472 8.252 -13.655 1.00 96.00 184 LEU A O 1
ATOM 1485 N N . SER A 1 185 ? 30.982 6.860 -14.584 1.00 95.56 185 SER A N 1
ATOM 1486 C CA . SER A 1 185 ? 32.139 7.714 -14.323 1.00 95.56 185 SER A CA 1
ATOM 1487 C C . SER A 1 185 ? 32.047 9.043 -15.080 1.00 95.56 185 SER A C 1
ATOM 1489 O O . SER A 1 185 ? 31.387 9.163 -16.116 1.00 95.56 185 SER A O 1
ATOM 1491 N N . SER A 1 186 ? 32.751 10.066 -14.586 1.00 94.62 186 SER A N 1
ATOM 1492 C CA . SER A 1 186 ? 32.801 11.380 -15.241 1.00 94.62 186 SER A CA 1
ATOM 1493 C C . SER A 1 186 ? 33.309 11.293 -16.683 1.00 94.62 186 SER A C 1
ATOM 1495 O O . SER A 1 186 ? 32.811 12.006 -17.549 1.00 94.62 186 SER A O 1
ATOM 1497 N N . GLN A 1 187 ? 34.260 10.392 -16.953 1.00 93.69 187 GLN A N 1
ATOM 1498 C CA . GLN A 1 187 ? 34.807 10.187 -18.293 1.00 93.69 187 GLN A CA 1
ATOM 1499 C C . GLN A 1 187 ? 33.755 9.619 -19.253 1.00 93.69 187 GLN A C 1
ATOM 1501 O O . GLN A 1 187 ? 33.609 10.115 -20.372 1.00 93.69 187 GLN A O 1
ATOM 1506 N N . THR A 1 188 ? 32.996 8.614 -18.814 1.00 94.19 188 THR A N 1
ATOM 1507 C CA . THR A 1 188 ? 31.901 8.036 -19.601 1.00 94.19 188 THR A CA 1
ATOM 1508 C C . THR A 1 188 ? 30.815 9.080 -19.859 1.00 94.19 188 THR A C 1
ATOM 1510 O O . THR A 1 188 ? 30.412 9.270 -21.004 1.00 94.19 188 THR A O 1
ATOM 1513 N N . LYS A 1 189 ? 30.409 9.846 -18.836 1.00 95.50 189 LYS A N 1
ATOM 1514 C CA . LYS A 1 189 ? 29.414 10.925 -18.988 1.00 95.50 189 LYS A CA 1
ATOM 1515 C C . LYS A 1 189 ? 29.841 11.964 -20.024 1.00 95.50 189 LYS A C 1
ATOM 1517 O O . LYS A 1 189 ? 29.060 12.252 -20.927 1.00 95.50 189 LYS A O 1
ATOM 1522 N N . LEU A 1 190 ? 31.085 12.449 -19.948 1.00 94.12 190 LEU A N 1
ATOM 1523 C CA . LEU A 1 190 ? 31.662 13.374 -20.935 1.00 94.12 190 LEU A CA 1
ATOM 1524 C C . LEU A 1 190 ? 31.655 12.777 -22.348 1.00 94.12 190 LEU A C 1
ATOM 1526 O O . LEU A 1 190 ? 31.271 13.441 -23.305 1.00 94.12 190 LEU A O 1
ATOM 1530 N N . SER A 1 191 ? 32.015 11.500 -22.478 1.00 92.94 191 SER A N 1
ATOM 1531 C CA . SER A 1 191 ? 32.024 10.804 -23.773 1.00 92.94 191 SER A CA 1
ATOM 1532 C C . SER A 1 191 ? 30.617 10.664 -24.373 1.00 92.94 191 SER A C 1
ATOM 1534 O O . SER A 1 191 ? 30.462 10.624 -25.592 1.00 92.94 191 SER A O 1
ATOM 1536 N N . THR A 1 192 ? 29.583 10.648 -23.528 1.00 94.50 192 THR A N 1
ATOM 1537 C CA . THR A 1 192 ? 28.171 10.565 -23.932 1.00 94.50 192 THR A CA 1
ATOM 1538 C C . THR A 1 192 ? 27.434 11.913 -23.976 1.00 94.50 192 THR A C 1
ATOM 1540 O O . THR A 1 192 ? 26.246 11.940 -24.294 1.00 94.50 192 THR A O 1
ATOM 1543 N N . GLU A 1 193 ? 28.101 13.044 -23.719 1.00 93.50 193 GLU A N 1
ATOM 1544 C CA . GLU A 1 193 ? 27.476 14.382 -23.673 1.00 93.50 193 GLU A CA 1
ATOM 1545 C C . GLU A 1 193 ? 26.819 14.774 -25.010 1.00 93.50 193 GLU A C 1
ATOM 1547 O O . GLU A 1 193 ? 25.755 15.393 -25.052 1.00 93.50 193 GLU A O 1
ATOM 1552 N N . GLY A 1 194 ? 27.404 14.336 -26.130 1.00 92.50 194 GLY A N 1
ATOM 1553 C CA . GLY A 1 194 ? 26.831 14.541 -27.464 1.00 92.50 194 GLY A CA 1
ATOM 1554 C C . GLY A 1 194 ? 25.519 13.781 -27.714 1.00 92.50 194 GLY A C 1
ATOM 1555 O O . GLY A 1 194 ? 24.793 14.119 -28.653 1.00 92.50 194 GLY A O 1
ATOM 1556 N N . ILE A 1 195 ? 25.218 12.773 -26.889 1.00 95.19 195 ILE A N 1
ATOM 1557 C CA . ILE A 1 195 ? 24.011 11.936 -26.943 1.00 95.19 195 ILE A CA 1
ATOM 1558 C C . ILE A 1 195 ? 22.981 12.453 -25.931 1.00 95.19 195 ILE A C 1
ATOM 1560 O O . ILE A 1 195 ? 21.821 12.667 -26.284 1.00 95.19 195 ILE A O 1
ATOM 1564 N N . PHE A 1 196 ? 23.406 12.695 -24.689 1.00 95.81 196 PHE A N 1
ATOM 1565 C CA . PHE A 1 196 ? 22.544 13.120 -23.586 1.00 95.81 196 PHE A CA 1
ATOM 1566 C C . PHE A 1 196 ? 22.724 14.608 -23.280 1.00 95.81 196 PHE A C 1
ATOM 1568 O O . PHE A 1 196 ? 23.525 14.999 -22.435 1.00 95.81 196 PHE A O 1
ATOM 1575 N N . LYS A 1 197 ? 21.937 15.451 -23.956 1.00 91.56 197 LYS A N 1
ATOM 1576 C CA . LYS A 1 197 ? 21.995 16.915 -23.783 1.00 91.56 197 LYS A CA 1
ATOM 1577 C C . LYS A 1 197 ? 21.348 17.410 -22.489 1.00 91.56 197 LYS A C 1
ATOM 1579 O O . LYS A 1 197 ? 21.731 18.451 -21.970 1.00 91.56 197 LYS A O 1
ATOM 1584 N N . ASP A 1 198 ? 20.347 16.684 -22.002 1.00 92.50 198 ASP A N 1
ATOM 1585 C CA . ASP A 1 198 ? 19.715 16.909 -20.705 1.00 92.50 198 ASP A CA 1
ATOM 1586 C C . ASP A 1 198 ? 19.795 15.607 -19.904 1.00 92.50 198 ASP A C 1
ATOM 1588 O O . ASP A 1 198 ? 19.368 14.550 -20.369 1.00 92.50 198 ASP A O 1
ATOM 1592 N N . THR A 1 199 ? 20.375 15.697 -18.709 1.00 93.81 199 THR A N 1
ATOM 1593 C CA . THR A 1 199 ? 20.637 14.564 -17.811 1.00 93.81 199 THR A CA 1
ATOM 1594 C C . THR A 1 199 ? 19.564 14.397 -16.733 1.00 93.81 199 THR A C 1
ATOM 1596 O O . THR A 1 199 ? 19.699 13.553 -15.840 1.00 93.81 199 THR A O 1
ATOM 1599 N N . SER A 1 200 ? 18.488 15.190 -16.792 1.00 96.62 200 SER A N 1
ATOM 1600 C CA . SER A 1 200 ? 17.254 14.930 -16.052 1.00 96.62 200 SER A CA 1
ATOM 1601 C C . SER A 1 200 ? 16.608 13.623 -16.525 1.00 96.62 200 SER A C 1
ATOM 1603 O O . SER A 1 200 ? 16.856 13.176 -17.642 1.00 96.62 200 SER A O 1
ATOM 1605 N N . ILE A 1 201 ? 15.739 13.012 -15.710 1.00 95.12 201 ILE A N 1
ATOM 1606 C CA . ILE A 1 201 ? 15.013 11.785 -16.101 1.00 95.12 201 ILE A CA 1
ATOM 1607 C C . ILE A 1 201 ? 14.307 11.994 -17.450 1.00 95.12 201 ILE A C 1
ATOM 1609 O O . ILE A 1 201 ? 14.518 11.245 -18.397 1.00 95.12 201 ILE A O 1
ATOM 1613 N N . LYS A 1 202 ? 13.536 13.082 -17.573 1.00 94.75 202 LYS A N 1
ATOM 1614 C CA . LYS A 1 202 ? 12.810 13.425 -18.805 1.00 94.75 202 LYS A CA 1
ATOM 1615 C C . LYS A 1 202 ? 13.758 13.624 -19.989 1.00 94.75 202 LYS A C 1
ATOM 1617 O O . LYS A 1 202 ? 13.449 13.178 -21.090 1.00 94.75 202 LYS A O 1
ATOM 1622 N N . GLY A 1 203 ? 14.900 14.269 -19.753 1.00 95.62 203 GLY A N 1
ATOM 1623 C CA . GLY A 1 203 ? 15.940 14.494 -20.751 1.00 95.62 203 GLY A CA 1
ATOM 1624 C C . GLY A 1 203 ? 16.545 13.198 -21.278 1.00 95.62 203 GLY A C 1
ATOM 1625 O O . GLY A 1 203 ? 16.602 13.005 -22.493 1.00 95.62 203 GLY A O 1
ATOM 1626 N N . LEU A 1 204 ? 16.917 12.279 -20.383 1.00 96.50 204 LEU A N 1
ATOM 1627 C CA . LEU A 1 204 ? 17.487 10.977 -20.738 1.00 96.50 204 LEU A CA 1
ATOM 1628 C C . LEU A 1 204 ? 16.508 10.146 -21.575 1.00 96.50 204 LEU A C 1
ATOM 1630 O O . LEU A 1 204 ? 16.892 9.639 -22.628 1.00 96.50 204 LEU A O 1
ATOM 1634 N N . ILE A 1 205 ? 15.234 10.079 -21.169 1.00 94.88 205 ILE A N 1
ATOM 1635 C CA . ILE A 1 205 ? 14.189 9.374 -21.928 1.00 94.88 205 ILE A CA 1
ATOM 1636 C C . ILE A 1 205 ? 13.971 10.022 -23.299 1.00 94.88 205 ILE A C 1
ATOM 1638 O O . ILE A 1 205 ? 13.972 9.335 -24.321 1.00 94.88 205 ILE A O 1
ATOM 1642 N N . ALA A 1 206 ? 13.844 11.351 -23.348 1.00 94.69 206 ALA A N 1
ATOM 1643 C CA . ALA A 1 206 ? 13.659 12.076 -24.602 1.00 94.69 206 ALA A CA 1
ATOM 1644 C C . ALA A 1 206 ? 14.846 11.891 -25.559 1.00 94.69 206 ALA A C 1
ATOM 1646 O O . ALA A 1 206 ? 14.645 11.792 -26.769 1.00 94.69 206 ALA A O 1
ATOM 1647 N N . CYS A 1 207 ? 16.072 11.820 -25.035 1.00 94.50 207 CYS A N 1
ATOM 1648 C CA . CYS A 1 207 ? 17.258 11.523 -25.829 1.00 94.50 207 CYS A CA 1
ATOM 1649 C C . CYS A 1 207 ? 17.270 10.061 -26.295 1.00 94.50 207 CYS A C 1
ATOM 1651 O O . CYS A 1 207 ? 17.591 9.824 -27.454 1.00 94.50 207 CYS A O 1
ATOM 1653 N N . GLY A 1 208 ? 16.884 9.100 -25.449 1.00 92.81 208 GLY A N 1
ATOM 1654 C CA . GLY A 1 208 ? 16.879 7.668 -25.775 1.00 92.81 208 GLY A CA 1
ATOM 1655 C C . GLY A 1 208 ? 15.872 7.245 -26.842 1.00 92.81 208 GLY A C 1
ATOM 1656 O O . GLY A 1 208 ? 16.115 6.282 -27.559 1.00 92.81 208 GLY A O 1
ATOM 1657 N N . ILE A 1 209 ? 14.770 7.983 -27.001 1.00 92.50 209 ILE A N 1
ATOM 1658 C CA . ILE A 1 209 ? 13.754 7.711 -28.035 1.00 92.50 209 ILE A CA 1
ATOM 1659 C C . ILE A 1 209 ? 14.160 8.298 -29.405 1.00 92.50 209 ILE A C 1
ATOM 1661 O O . ILE A 1 209 ? 13.548 8.003 -30.431 1.00 92.50 209 ILE A O 1
ATOM 1665 N N . GLN A 1 210 ? 15.203 9.126 -29.478 1.00 94.50 210 GLN A N 1
ATOM 1666 C CA . GLN A 1 210 ? 15.653 9.691 -30.751 1.00 94.50 210 GLN A CA 1
ATOM 1667 C C . GLN A 1 210 ? 16.515 8.689 -31.521 1.00 94.50 210 GLN A C 1
ATOM 1669 O O . GLN A 1 210 ? 17.565 8.273 -31.040 1.00 94.50 210 GLN A O 1
ATOM 1674 N N . ASP A 1 211 ? 16.125 8.399 -32.764 1.00 93.12 211 ASP A N 1
ATOM 1675 C CA . ASP A 1 211 ? 16.809 7.464 -33.671 1.00 93.12 211 ASP A CA 1
ATOM 1676 C C . ASP A 1 211 ? 18.327 7.703 -33.775 1.00 93.12 211 ASP A C 1
ATOM 1678 O O . ASP A 1 211 ? 19.150 6.807 -33.579 1.00 93.12 211 ASP A O 1
ATOM 1682 N N . LYS A 1 212 ? 18.721 8.964 -33.979 1.00 94.25 212 LYS A N 1
ATOM 1683 C CA . LYS A 1 212 ? 20.134 9.347 -34.045 1.00 94.25 212 LYS A CA 1
ATOM 1684 C C . LYS A 1 212 ? 20.881 9.037 -32.745 1.00 94.25 212 LYS A C 1
ATOM 1686 O O . LYS A 1 212 ? 22.005 8.548 -32.787 1.00 94.25 212 LYS A O 1
ATOM 1691 N N . ASN A 1 213 ? 20.278 9.333 -31.598 1.00 95.88 213 ASN A N 1
ATOM 1692 C CA . ASN A 1 213 ? 20.933 9.179 -30.303 1.00 95.88 213 ASN A CA 1
ATOM 1693 C C . ASN A 1 213 ? 21.016 7.713 -29.889 1.00 95.88 213 ASN A C 1
ATOM 1695 O O . ASN A 1 213 ? 22.064 7.303 -29.405 1.00 95.88 213 ASN A O 1
ATOM 1699 N N . ILE A 1 214 ? 19.968 6.916 -30.124 1.00 96.00 214 ILE A N 1
ATOM 1700 C CA . ILE A 1 214 ? 20.000 5.481 -29.820 1.00 96.00 214 ILE A CA 1
ATOM 1701 C C . ILE A 1 214 ? 21.013 4.753 -30.713 1.00 96.00 214 ILE A C 1
ATOM 1703 O O . ILE A 1 214 ? 21.767 3.910 -30.230 1.00 96.00 214 ILE A O 1
ATOM 1707 N N . SER A 1 215 ? 21.125 5.142 -31.991 1.00 95.69 215 SER A N 1
ATOM 1708 C CA . SER A 1 215 ? 22.172 4.633 -32.883 1.00 95.69 215 SER A CA 1
ATOM 1709 C C . SER A 1 215 ? 23.572 5.037 -32.411 1.00 95.69 215 SER A C 1
ATOM 1711 O O . SER A 1 215 ? 24.461 4.190 -32.368 1.00 95.69 215 SER A O 1
ATOM 1713 N N . ASN A 1 216 ? 23.775 6.304 -32.035 1.00 96.50 216 ASN A N 1
ATOM 1714 C CA . ASN A 1 216 ? 25.065 6.782 -31.529 1.00 96.50 216 ASN A CA 1
ATOM 1715 C C . ASN A 1 216 ? 25.453 6.104 -30.209 1.00 96.50 216 ASN A C 1
ATOM 1717 O O . ASN A 1 216 ? 26.620 5.778 -30.007 1.00 96.50 216 ASN A O 1
ATOM 1721 N N . LEU A 1 217 ? 24.482 5.875 -29.321 1.00 96.81 217 LEU A N 1
ATOM 1722 C CA . LEU A 1 217 ? 24.696 5.158 -28.068 1.00 96.81 217 LEU A CA 1
ATOM 1723 C C . LEU A 1 217 ? 25.111 3.716 -28.338 1.00 96.81 217 LEU A C 1
ATOM 1725 O O . LEU A 1 217 ? 26.050 3.235 -27.717 1.00 96.81 217 LEU A O 1
ATOM 1729 N N . TRP A 1 218 ? 24.469 3.052 -29.300 1.00 97.19 218 TRP A N 1
ATOM 1730 C CA . TRP A 1 218 ? 24.869 1.715 -29.722 1.00 97.19 218 TRP A CA 1
ATOM 1731 C C . TRP A 1 218 ? 26.310 1.685 -30.251 1.00 97.19 218 TRP A C 1
ATOM 1733 O O . TRP A 1 218 ? 27.087 0.814 -29.867 1.00 97.19 218 TRP A O 1
ATOM 1743 N N . ASP A 1 219 ? 26.692 2.649 -31.098 1.00 95.44 219 ASP A N 1
ATOM 1744 C CA . ASP A 1 219 ? 28.055 2.737 -31.640 1.00 95.44 219 ASP A CA 1
ATOM 1745 C C . ASP A 1 219 ? 29.098 2.984 -30.540 1.00 95.44 219 ASP A C 1
ATOM 1747 O O . ASP A 1 219 ? 30.184 2.403 -30.585 1.00 95.44 219 ASP A O 1
ATOM 1751 N N . TYR A 1 220 ? 28.750 3.789 -29.531 1.00 95.00 220 TYR A N 1
ATOM 1752 C CA . TYR A 1 220 ? 29.575 3.995 -28.343 1.00 95.00 220 TYR A CA 1
ATOM 1753 C C . TYR A 1 220 ? 29.701 2.713 -27.511 1.00 95.00 220 TYR A C 1
ATOM 1755 O O . TYR A 1 220 ? 30.809 2.269 -27.234 1.00 95.00 220 TYR A O 1
ATOM 1763 N N . VAL A 1 221 ? 28.593 2.040 -27.177 1.00 95.00 221 VAL A N 1
ATOM 1764 C CA . VAL A 1 221 ? 28.645 0.760 -26.445 1.00 95.00 221 VAL A CA 1
ATOM 1765 C C . VAL A 1 221 ? 29.495 -0.254 -27.202 1.00 95.00 221 VAL A C 1
ATOM 1767 O O . VAL A 1 221 ? 30.333 -0.919 -26.602 1.00 95.00 221 VAL A O 1
ATOM 1770 N N . LYS A 1 222 ? 29.347 -0.334 -28.527 1.00 94.31 222 LYS A N 1
ATOM 1771 C CA . LYS A 1 222 ? 30.182 -1.192 -29.365 1.00 94.31 222 LYS A CA 1
ATOM 1772 C C . LYS A 1 222 ? 31.671 -0.894 -29.191 1.00 94.31 222 LYS A C 1
ATOM 1774 O O . LYS A 1 222 ? 32.441 -1.846 -29.071 1.00 94.31 222 LYS A O 1
ATOM 1779 N N . SER A 1 223 ? 32.096 0.374 -29.217 1.00 91.81 223 SER A N 1
ATOM 1780 C CA . SER A 1 223 ? 33.517 0.699 -29.033 1.00 91.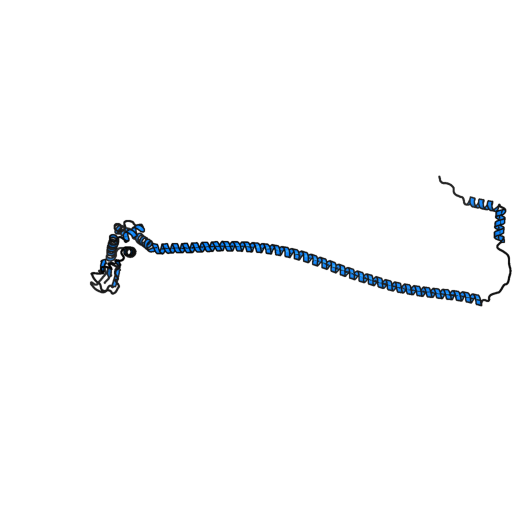81 223 SER A CA 1
ATOM 1781 C C . SER A 1 223 ? 34.005 0.284 -27.653 1.00 91.81 223 SER A C 1
ATOM 1783 O O . SER A 1 223 ? 35.072 -0.315 -27.549 1.00 91.81 223 SER A O 1
ATOM 1785 N N . GLU A 1 224 ? 33.204 0.519 -26.615 1.00 91.50 224 GLU A N 1
ATOM 1786 C CA . GLU A 1 224 ? 33.573 0.155 -25.246 1.00 91.50 224 GLU A CA 1
ATOM 1787 C C . GLU A 1 224 ? 33.650 -1.364 -25.058 1.00 91.50 224 GLU A C 1
ATOM 1789 O O . GLU A 1 224 ? 34.607 -1.852 -24.463 1.00 91.50 224 GLU A O 1
ATOM 1794 N N . VAL A 1 225 ? 32.703 -2.118 -25.627 1.00 90.38 225 VAL A N 1
ATOM 1795 C CA . VAL A 1 225 ? 32.677 -3.586 -25.567 1.00 90.38 225 VAL A CA 1
ATOM 1796 C C . VAL A 1 225 ? 33.857 -4.193 -26.313 1.00 90.38 225 VAL A C 1
ATOM 1798 O O . VAL A 1 225 ? 34.482 -5.104 -25.793 1.00 90.38 225 VAL A O 1
ATOM 1801 N N . VAL A 1 226 ? 34.184 -3.697 -27.511 1.00 85.81 226 VAL A N 1
ATOM 1802 C CA . VAL A 1 226 ? 35.300 -4.230 -28.314 1.00 85.81 226 VAL A CA 1
ATOM 1803 C C . VAL A 1 226 ? 36.662 -3.866 -27.719 1.00 85.81 226 VAL A C 1
ATOM 1805 O O . VAL A 1 226 ? 37.606 -4.641 -27.857 1.00 85.81 226 VAL A O 1
ATOM 1808 N N . ASN A 1 227 ? 36.786 -2.704 -27.073 1.00 82.19 227 ASN A N 1
ATOM 1809 C CA . ASN A 1 227 ? 38.041 -2.269 -26.457 1.00 82.19 227 ASN A CA 1
ATOM 1810 C C . ASN A 1 227 ? 38.239 -2.865 -25.052 1.00 82.19 227 ASN A C 1
ATOM 1812 O O . ASN A 1 227 ? 39.376 -3.117 -24.661 1.00 82.19 227 ASN A O 1
ATOM 1816 N N . GLY A 1 228 ? 37.156 -3.106 -24.303 1.00 75.19 228 GLY A N 1
ATOM 1817 C CA . GLY A 1 228 ? 37.153 -3.816 -23.018 1.00 75.19 228 GLY A CA 1
ATOM 1818 C C . GLY A 1 228 ? 37.819 -3.083 -21.847 1.00 75.19 228 GLY A C 1
ATOM 1819 O O . GLY A 1 228 ? 38.114 -3.698 -20.826 1.00 75.19 228 GLY A O 1
ATOM 1820 N N . THR A 1 229 ? 38.103 -1.783 -21.974 1.00 77.44 229 THR A N 1
ATOM 1821 C CA . THR A 1 229 ? 38.854 -1.009 -20.965 1.00 77.44 229 THR A CA 1
ATOM 1822 C C . THR A 1 229 ? 37.980 -0.157 -20.048 1.00 77.44 229 THR A C 1
ATOM 1824 O O . THR A 1 229 ? 38.491 0.411 -19.083 1.00 77.44 229 THR A O 1
ATOM 1827 N N . ASN A 1 230 ? 36.688 -0.012 -20.349 1.00 85.69 230 ASN A N 1
ATOM 1828 C CA . ASN A 1 230 ? 35.804 0.872 -19.599 1.00 85.69 230 ASN A CA 1
ATOM 1829 C C . ASN A 1 230 ? 35.144 0.128 -18.427 1.00 85.69 230 ASN A C 1
ATOM 1831 O O . ASN A 1 230 ? 34.359 -0.792 -18.665 1.00 85.69 230 ASN A O 1
ATOM 1835 N N . PRO A 1 231 ? 35.394 0.532 -17.166 1.00 87.81 231 PRO A N 1
ATOM 1836 C CA . PRO A 1 231 ? 34.779 -0.114 -16.005 1.00 87.81 231 PRO A CA 1
ATOM 1837 C C . PRO A 1 231 ? 33.250 0.047 -15.963 1.00 87.81 231 PRO A C 1
ATOM 1839 O O . PRO A 1 231 ? 32.577 -0.713 -15.271 1.00 87.81 231 PRO A O 1
ATOM 1842 N N . ASP A 1 232 ? 32.688 1.005 -16.707 1.00 92.94 232 ASP A N 1
ATOM 1843 C CA . ASP A 1 232 ? 31.246 1.239 -16.792 1.00 92.94 232 ASP A CA 1
ATOM 1844 C C . ASP A 1 232 ? 30.549 0.390 -17.869 1.00 92.94 232 ASP A C 1
ATOM 1846 O O . ASP A 1 232 ? 29.333 0.501 -18.020 1.00 92.94 232 ASP A O 1
ATOM 1850 N N . GLN A 1 233 ? 31.268 -0.456 -18.619 1.00 91.81 233 GLN A N 1
ATOM 1851 C CA . GLN A 1 233 ? 30.741 -1.188 -19.782 1.00 91.81 233 GLN A CA 1
ATOM 1852 C C . GLN A 1 233 ? 29.380 -1.857 -19.519 1.00 91.81 233 GLN A C 1
ATOM 1854 O O . GLN A 1 233 ? 28.430 -1.630 -20.267 1.00 91.81 233 GLN A O 1
ATOM 1859 N N . GLU A 1 234 ? 29.249 -2.625 -18.434 1.00 93.00 234 GLU A N 1
ATOM 1860 C CA . GLU A 1 234 ? 27.993 -3.306 -18.084 1.00 93.00 234 GLU A CA 1
ATOM 1861 C C . GLU A 1 234 ? 26.844 -2.317 -17.812 1.00 93.00 234 GLU A C 1
ATOM 1863 O O . GLU A 1 234 ? 25.699 -2.555 -18.200 1.00 93.00 234 GLU A O 1
ATOM 1868 N N . ARG A 1 235 ? 27.139 -1.170 -17.183 1.00 94.94 235 ARG A N 1
ATOM 1869 C CA . ARG A 1 235 ? 26.141 -0.124 -16.909 1.00 94.94 235 ARG A CA 1
ATOM 1870 C C . ARG A 1 235 ? 25.670 0.545 -18.194 1.00 94.94 235 ARG A C 1
ATOM 1872 O O . ARG A 1 235 ? 24.478 0.809 -18.320 1.00 94.94 235 ARG A O 1
ATOM 1879 N N . ILE A 1 236 ? 26.573 0.791 -19.143 1.00 94.94 236 ILE A N 1
ATOM 1880 C CA . ILE A 1 236 ? 26.237 1.427 -20.425 1.00 94.94 236 ILE A CA 1
ATOM 1881 C C . ILE A 1 236 ? 25.424 0.461 -21.303 1.00 94.94 236 ILE A C 1
ATOM 1883 O O . ILE A 1 236 ? 24.456 0.894 -21.926 1.00 94.94 236 ILE A O 1
ATOM 1887 N N . ILE A 1 237 ? 25.744 -0.842 -21.301 1.00 95.75 237 ILE A N 1
ATOM 1888 C CA . ILE A 1 237 ? 24.937 -1.870 -21.985 1.00 95.75 237 ILE A CA 1
ATOM 1889 C C . ILE A 1 237 ? 23.505 -1.868 -21.440 1.00 95.75 237 ILE A C 1
ATOM 1891 O O . ILE A 1 237 ? 22.560 -1.695 -22.206 1.00 95.75 237 ILE A O 1
ATOM 1895 N N . ARG A 1 238 ? 23.338 -1.965 -20.114 1.00 96.62 238 ARG A N 1
ATOM 1896 C CA . ARG A 1 238 ? 22.006 -1.940 -19.484 1.00 96.62 238 ARG A CA 1
ATOM 1897 C C . ARG A 1 238 ? 21.257 -0.636 -19.741 1.00 96.62 238 ARG A C 1
ATOM 1899 O O . ARG A 1 238 ? 20.047 -0.645 -19.952 1.00 96.62 238 ARG A O 1
ATOM 1906 N N . LEU A 1 239 ? 21.969 0.492 -19.741 1.00 96.62 239 LEU A N 1
ATOM 1907 C CA . LEU A 1 239 ? 21.391 1.791 -20.073 1.00 96.62 239 LEU A CA 1
ATOM 1908 C C . LEU A 1 239 ? 20.867 1.805 -21.515 1.00 96.62 239 LEU A C 1
ATOM 1910 O O . LEU A 1 239 ? 19.756 2.274 -21.751 1.00 96.62 239 LEU A O 1
ATOM 1914 N N . PHE A 1 240 ? 21.635 1.264 -22.466 1.00 97.12 240 PHE A N 1
ATOM 1915 C CA . PHE A 1 240 ? 21.180 1.104 -23.844 1.00 97.12 240 PHE A CA 1
ATOM 1916 C C . PHE A 1 240 ? 19.938 0.214 -23.925 1.00 97.12 240 PHE A C 1
ATOM 1918 O O . PHE A 1 240 ? 18.979 0.606 -24.576 1.00 97.12 240 PHE A O 1
ATOM 1925 N N . GLU A 1 241 ? 19.919 -0.940 -23.257 1.00 95.81 241 GLU A N 1
ATOM 1926 C CA . GLU A 1 241 ? 18.789 -1.879 -23.298 1.00 95.81 241 GLU A CA 1
ATOM 1927 C C . GLU A 1 241 ? 17.484 -1.233 -22.816 1.00 95.81 241 GLU A C 1
ATOM 1929 O O . GLU A 1 241 ? 16.472 -1.297 -23.517 1.00 95.81 241 GLU A O 1
ATOM 1934 N N . LEU A 1 242 ? 17.512 -0.541 -21.671 1.00 96.00 242 LEU A N 1
ATOM 1935 C CA . LEU A 1 242 ? 16.335 0.155 -21.139 1.00 96.00 242 LEU A CA 1
ATOM 1936 C C . LEU A 1 242 ? 15.874 1.296 -22.060 1.00 96.00 242 LEU A C 1
ATOM 1938 O O . LEU A 1 242 ? 14.683 1.437 -22.344 1.00 96.00 242 LEU A O 1
ATOM 1942 N N . LEU A 1 243 ? 16.804 2.098 -22.590 1.00 96.50 243 LEU A N 1
ATOM 1943 C CA . LEU A 1 243 ? 16.460 3.163 -23.539 1.00 96.50 243 LEU A CA 1
ATOM 1944 C C . LEU A 1 243 ? 15.941 2.594 -24.867 1.00 96.50 243 LEU A C 1
ATOM 1946 O O . LEU A 1 243 ? 15.021 3.161 -25.457 1.00 96.50 243 LEU A O 1
ATOM 1950 N N . PHE A 1 244 ? 16.470 1.457 -25.320 1.00 96.62 244 PHE A N 1
ATOM 1951 C CA . PHE A 1 244 ? 16.026 0.784 -26.535 1.00 96.62 244 PHE A CA 1
ATOM 1952 C C . PHE A 1 244 ? 14.614 0.211 -26.379 1.00 96.62 244 PHE A C 1
ATOM 1954 O O . PHE A 1 244 ? 13.819 0.291 -27.313 1.00 96.62 244 PHE A O 1
ATOM 1961 N N . GLN A 1 245 ? 14.246 -0.291 -25.197 1.00 94.38 245 GLN A N 1
ATOM 1962 C CA . GLN A 1 245 ? 12.860 -0.677 -24.908 1.00 94.38 245 GLN A CA 1
ATOM 1963 C C . GLN A 1 245 ? 11.905 0.516 -25.057 1.00 94.38 245 GLN A C 1
ATOM 1965 O O . GLN A 1 245 ? 10.860 0.388 -25.697 1.00 94.38 245 GLN A O 1
ATOM 1970 N N . ARG A 1 246 ? 12.284 1.703 -24.559 1.00 93.06 246 ARG A N 1
ATOM 1971 C CA . ARG A 1 246 ? 11.507 2.941 -24.766 1.00 93.06 246 ARG A CA 1
ATOM 1972 C C . ARG A 1 246 ? 11.465 3.359 -26.238 1.00 93.06 246 ARG A C 1
ATOM 1974 O O . ARG A 1 246 ? 10.403 3.724 -26.739 1.00 93.06 246 ARG A O 1
ATOM 1981 N N . TYR A 1 247 ? 12.585 3.257 -26.950 1.00 95.44 247 TYR A N 1
ATOM 1982 C CA . TYR A 1 247 ? 12.650 3.504 -28.392 1.00 95.44 247 TYR A CA 1
ATOM 1983 C C . TYR A 1 247 ? 11.717 2.565 -29.174 1.00 95.44 247 TYR A C 1
ATOM 1985 O O . TYR A 1 247 ? 10.972 3.033 -30.033 1.00 95.44 247 TYR A O 1
ATOM 1993 N N . LYS A 1 248 ? 11.663 1.273 -28.824 1.00 94.94 248 LYS A N 1
ATOM 1994 C CA . LYS A 1 248 ? 10.753 0.285 -29.426 1.00 94.94 248 LYS A CA 1
ATOM 1995 C C . LYS A 1 248 ? 9.281 0.653 -29.232 1.00 94.94 248 LYS A C 1
ATOM 1997 O O . LYS A 1 248 ? 8.489 0.428 -30.141 1.00 94.94 248 LYS A O 1
ATOM 2002 N N . LEU A 1 249 ? 8.897 1.255 -28.103 1.00 92.38 249 LEU A N 1
ATOM 2003 C CA . LEU A 1 249 ? 7.520 1.739 -27.915 1.00 92.38 249 LEU A CA 1
ATOM 2004 C C . LEU A 1 249 ? 7.146 2.818 -28.945 1.00 92.38 249 LEU A C 1
ATOM 2006 O O . LEU A 1 249 ? 6.025 2.820 -29.449 1.00 92.38 249 LEU A O 1
ATOM 2010 N N . ALA A 1 250 ? 8.082 3.709 -29.283 1.00 92.56 250 ALA A N 1
ATOM 2011 C CA . ALA A 1 250 ? 7.880 4.734 -30.308 1.00 92.56 250 ALA A CA 1
ATOM 2012 C C . ALA A 1 250 ? 8.020 4.181 -31.739 1.00 92.56 250 ALA A C 1
ATOM 2014 O O . ALA A 1 250 ? 7.326 4.636 -32.650 1.00 92.56 250 ALA A O 1
ATOM 2015 N N . TYR A 1 251 ? 8.881 3.178 -31.933 1.00 94.56 251 TYR A N 1
ATOM 2016 C CA . TYR A 1 251 ? 9.171 2.558 -33.226 1.00 94.56 251 TYR A CA 1
ATOM 2017 C C . TYR A 1 251 ? 9.098 1.020 -33.144 1.00 94.56 251 TYR A C 1
ATOM 2019 O O . TYR A 1 251 ? 10.132 0.347 -33.184 1.00 94.56 251 TYR A O 1
ATOM 2027 N N . PRO A 1 252 ? 7.886 0.426 -33.106 1.00 94.75 252 PRO A N 1
ATOM 2028 C CA . PRO A 1 252 ? 7.702 -1.014 -32.870 1.00 94.75 252 PRO A CA 1
ATOM 2029 C C . PRO A 1 252 ? 8.267 -1.939 -33.954 1.00 94.75 252 PRO A C 1
ATOM 2031 O O . PRO A 1 252 ? 8.275 -3.152 -33.781 1.00 94.75 252 PRO A O 1
ATOM 2034 N N . MET A 1 253 ? 8.713 -1.387 -35.088 1.00 94.19 253 MET A N 1
ATOM 2035 C CA . MET A 1 253 ? 9.369 -2.157 -36.147 1.00 94.19 253 MET A CA 1
ATOM 2036 C C . MET A 1 253 ? 10.821 -2.527 -35.835 1.00 94.19 253 MET A C 1
ATOM 2038 O O . MET A 1 253 ? 11.434 -3.218 -36.641 1.00 94.19 253 MET A O 1
ATOM 2042 N N . PHE A 1 254 ? 11.398 -2.043 -34.735 1.00 95.56 254 PHE A N 1
ATOM 2043 C CA . PHE A 1 254 ? 12.753 -2.407 -34.339 1.00 95.56 254 PHE A CA 1
ATOM 2044 C C . PHE A 1 254 ? 12.746 -3.410 -33.193 1.00 95.56 254 PHE A C 1
ATOM 2046 O O . PHE A 1 254 ? 12.019 -3.254 -32.212 1.00 95.56 254 PHE A O 1
ATOM 2053 N N . GLU A 1 255 ? 13.595 -4.425 -33.305 1.00 95.88 255 GLU A N 1
ATOM 2054 C CA . GLU A 1 255 ? 13.801 -5.433 -32.268 1.00 95.88 255 GLU A CA 1
ATOM 2055 C C . GLU A 1 255 ? 15.280 -5.761 -32.127 1.00 95.88 255 GLU A C 1
ATOM 2057 O O . GLU A 1 255 ? 16.035 -5.678 -33.097 1.00 95.88 255 GLU A O 1
ATOM 2062 N N . LEU A 1 256 ? 15.692 -6.132 -30.913 1.00 95.94 256 LEU A N 1
ATOM 2063 C CA . LEU A 1 256 ? 17.024 -6.683 -30.700 1.00 95.94 256 LEU A CA 1
ATOM 2064 C C . LEU A 1 256 ? 17.162 -7.980 -31.502 1.00 95.94 256 LEU A C 1
ATOM 2066 O O . LEU A 1 256 ? 16.216 -8.766 -31.605 1.00 95.94 256 LEU A O 1
ATOM 2070 N N . GLN A 1 257 ? 18.343 -8.182 -32.078 1.00 94.12 257 GLN A N 1
ATOM 2071 C CA . GLN A 1 257 ? 18.668 -9.413 -32.786 1.00 94.12 257 GLN A CA 1
ATOM 2072 C C . GLN A 1 257 ? 18.517 -10.618 -31.853 1.00 94.12 257 GLN A C 1
ATOM 2074 O O . GLN A 1 257 ? 19.012 -10.599 -30.728 1.00 94.12 257 GLN A O 1
ATOM 2079 N N . GLN A 1 258 ? 17.863 -11.669 -32.342 1.00 91.19 258 GLN A N 1
ATOM 2080 C CA . GLN A 1 258 ? 17.793 -12.958 -31.658 1.00 91.19 258 GLN A CA 1
ATOM 2081 C C . GLN A 1 258 ? 19.059 -13.742 -32.014 1.00 91.19 258 GLN A C 1
ATOM 2083 O O . GLN A 1 258 ? 19.184 -14.217 -33.140 1.00 91.19 258 GLN A O 1
ATOM 2088 N N . VAL A 1 259 ? 20.020 -13.791 -31.092 1.00 91.62 259 VAL A N 1
ATOM 2089 C CA . VAL A 1 259 ? 21.301 -14.489 -31.267 1.00 91.62 259 VAL A CA 1
ATOM 2090 C C . VAL A 1 259 ? 21.559 -15.321 -30.024 1.00 91.62 259 VAL A C 1
ATOM 2092 O O . VAL A 1 259 ? 21.554 -14.780 -28.918 1.00 91.62 259 VAL A O 1
ATOM 2095 N N . GLU A 1 260 ? 21.817 -16.611 -30.200 1.00 92.06 260 GLU A N 1
ATOM 2096 C CA . GLU A 1 260 ? 22.068 -17.544 -29.107 1.00 92.06 260 GLU A CA 1
ATOM 2097 C C . GLU A 1 260 ? 23.459 -18.186 -29.204 1.00 92.06 260 GLU A C 1
ATOM 2099 O O . GLU A 1 260 ? 24.114 -18.237 -30.249 1.00 92.06 260 GLU A O 1
ATOM 2104 N N . VAL A 1 261 ? 23.943 -18.691 -28.070 1.00 92.12 261 VAL A N 1
ATOM 2105 C CA . VAL A 1 261 ? 25.178 -19.481 -28.028 1.00 92.12 261 VAL A CA 1
ATOM 2106 C C . VAL A 1 261 ? 24.953 -20.792 -28.785 1.00 92.12 261 VAL A C 1
ATOM 2108 O O . VAL A 1 261 ? 24.001 -21.519 -28.519 1.00 92.12 261 VAL A O 1
ATOM 2111 N N . GLY A 1 262 ? 25.855 -21.112 -29.711 1.00 90.12 262 GLY A N 1
ATOM 2112 C CA . GLY A 1 262 ? 25.756 -22.257 -30.618 1.00 90.12 262 GLY A CA 1
ATOM 2113 C C . GLY A 1 262 ? 25.400 -21.880 -32.059 1.00 90.12 262 GLY A C 1
ATOM 2114 O O . GLY A 1 262 ? 25.753 -22.633 -32.975 1.00 90.12 262 GLY A O 1
ATOM 2115 N N . ASP A 1 263 ? 24.801 -20.704 -32.276 1.00 91.06 263 ASP A N 1
ATOM 2116 C CA . ASP A 1 263 ? 24.456 -20.201 -33.607 1.00 91.06 263 ASP A CA 1
ATOM 2117 C C . ASP A 1 263 ? 25.691 -20.037 -34.496 1.00 91.06 263 ASP A C 1
ATOM 2119 O O . ASP A 1 263 ? 26.804 -19.793 -34.029 1.00 91.06 263 ASP A O 1
ATOM 2123 N N . LYS A 1 264 ? 25.516 -20.166 -35.815 1.00 92.06 264 LYS A N 1
ATOM 2124 C CA . LYS A 1 264 ? 26.624 -19.975 -36.761 1.00 92.06 264 LYS A CA 1
ATOM 2125 C C . LYS A 1 264 ? 26.970 -18.495 -36.884 1.00 92.06 264 LYS A C 1
ATOM 2127 O O . LYS A 1 264 ? 26.099 -17.663 -37.128 1.00 92.06 264 LYS A O 1
ATOM 2132 N N . PHE A 1 265 ? 28.259 -18.176 -36.793 1.00 91.25 265 PHE A N 1
ATOM 2133 C CA . PHE A 1 265 ? 28.737 -16.826 -37.060 1.00 91.25 265 PHE A CA 1
ATOM 2134 C C . PHE A 1 265 ? 28.442 -16.405 -38.511 1.00 91.25 265 PHE A C 1
ATOM 2136 O O . PHE A 1 265 ? 28.683 -17.164 -39.450 1.00 91.25 265 PHE A O 1
ATOM 2143 N N . ASP A 1 266 ? 27.975 -15.168 -38.683 1.00 89.81 266 ASP A N 1
ATOM 2144 C CA . ASP A 1 266 ? 27.620 -14.572 -39.968 1.00 89.81 266 ASP A CA 1
ATOM 2145 C C . ASP A 1 266 ? 28.106 -13.123 -39.981 1.00 89.81 266 ASP A C 1
ATOM 2147 O O . ASP A 1 266 ? 27.674 -12.303 -39.178 1.00 89.81 266 ASP A O 1
ATOM 2151 N N . THR A 1 267 ? 28.987 -12.790 -40.920 1.00 88.56 267 THR A N 1
ATOM 2152 C CA . THR A 1 267 ? 29.537 -11.436 -41.079 1.00 88.56 267 THR A CA 1
ATOM 2153 C C . THR A 1 267 ? 28.494 -10.371 -41.427 1.00 88.56 267 THR A C 1
ATOM 2155 O O . THR A 1 267 ? 28.764 -9.186 -41.244 1.00 88.56 267 THR A O 1
ATOM 2158 N N . GLN A 1 268 ? 27.323 -10.763 -41.945 1.00 88.38 268 GLN A N 1
ATOM 2159 C CA . GLN A 1 268 ? 26.225 -9.837 -42.250 1.00 88.38 268 GLN A CA 1
ATOM 2160 C C . GLN A 1 268 ? 25.347 -9.524 -41.035 1.00 88.38 268 GLN A C 1
ATOM 2162 O O . GLN A 1 268 ? 24.611 -8.537 -41.067 1.00 88.38 268 GLN A O 1
ATOM 2167 N N . SER A 1 269 ? 25.459 -10.325 -39.971 1.00 88.31 269 SER A N 1
ATOM 2168 C CA . SER A 1 269 ? 24.617 -10.232 -38.773 1.00 88.31 269 SER A CA 1
ATOM 2169 C C . SER A 1 269 ? 25.419 -9.993 -37.489 1.00 88.31 269 SER A C 1
ATOM 2171 O O . SER A 1 269 ? 24.890 -9.407 -36.543 1.00 88.31 269 SER A O 1
ATOM 2173 N N . HIS A 1 270 ? 26.709 -10.344 -37.477 1.00 93.50 270 HIS A N 1
ATOM 2174 C CA . HIS A 1 270 ? 27.554 -10.397 -36.287 1.00 93.50 270 HIS A CA 1
ATOM 2175 C C . HIS A 1 270 ? 28.910 -9.686 -36.467 1.00 93.50 270 HIS A C 1
ATOM 2177 O O . HIS A 1 270 ? 29.537 -9.715 -37.527 1.00 93.50 270 HIS A O 1
ATOM 2183 N N . ILE A 1 271 ? 29.398 -9.079 -35.383 1.00 90.69 271 ILE A N 1
ATOM 2184 C CA . ILE A 1 271 ? 30.739 -8.507 -35.225 1.00 90.69 271 ILE A CA 1
ATOM 2185 C C . ILE A 1 271 ? 31.531 -9.393 -34.272 1.00 90.69 271 ILE A C 1
ATOM 2187 O O . ILE A 1 271 ? 31.076 -9.719 -33.178 1.00 90.69 271 ILE A O 1
ATOM 2191 N N . LYS A 1 272 ? 32.757 -9.727 -34.666 1.00 88.56 272 LYS A N 1
ATOM 2192 C CA . LYS A 1 272 ? 33.670 -10.509 -33.840 1.00 88.56 272 LYS A CA 1
ATOM 2193 C C . LYS A 1 272 ? 34.319 -9.644 -32.758 1.00 88.56 272 LYS A C 1
ATOM 2195 O O . LYS A 1 272 ? 34.886 -8.594 -33.064 1.00 88.56 272 LYS A O 1
ATOM 2200 N N . HIS A 1 273 ? 34.294 -10.111 -31.516 1.00 88.00 273 HIS A N 1
ATOM 2201 C CA . HIS A 1 273 ? 35.066 -9.517 -30.429 1.00 88.00 273 HIS A CA 1
ATOM 2202 C C . HIS A 1 273 ? 36.569 -9.822 -30.576 1.00 88.00 273 HIS A C 1
ATOM 2204 O O . HIS A 1 273 ? 36.946 -10.866 -31.118 1.00 88.00 273 HIS A O 1
ATOM 2210 N N . ASN A 1 274 ? 37.436 -8.934 -30.077 1.00 84.12 274 ASN A N 1
ATOM 2211 C CA . ASN A 1 274 ? 38.896 -9.039 -30.230 1.00 84.12 274 ASN A CA 1
ATOM 2212 C C . ASN A 1 274 ? 39.498 -10.315 -29.599 1.00 84.12 274 ASN A C 1
ATOM 2214 O O . ASN A 1 274 ? 40.537 -10.784 -30.051 1.00 84.12 274 ASN A O 1
ATOM 2218 N N . SER A 1 275 ? 38.813 -10.905 -28.620 1.00 83.44 275 SER A N 1
ATOM 2219 C CA . SER A 1 275 ? 39.215 -12.128 -27.919 1.00 83.44 275 SER A CA 1
ATOM 2220 C C . SER A 1 275 ? 38.896 -13.425 -28.670 1.00 83.44 275 SER A C 1
ATOM 2222 O O . SER A 1 275 ? 39.162 -14.501 -28.149 1.00 83.44 275 SER A O 1
ATOM 2224 N N . SER A 1 276 ? 38.267 -13.354 -29.846 1.00 83.44 276 SER A N 1
ATOM 2225 C CA . SER A 1 276 ? 37.858 -14.549 -30.593 1.00 83.44 276 SER A CA 1
ATOM 2226 C C . SER A 1 276 ? 39.047 -15.158 -31.333 1.00 83.44 276 SER A C 1
ATOM 2228 O O . SER A 1 276 ? 39.583 -14.539 -32.264 1.00 83.44 276 SER A O 1
ATOM 2230 N N . GLU A 1 277 ? 39.421 -16.377 -30.951 1.00 76.88 277 GLU A N 1
ATOM 2231 C CA . GLU A 1 277 ? 40.561 -17.111 -31.512 1.00 76.88 277 GLU A CA 1
ATOM 2232 C C . GLU A 1 277 ? 40.289 -17.594 -32.944 1.00 76.88 277 GLU A C 1
ATOM 2234 O O . GLU A 1 277 ? 41.191 -17.604 -33.784 1.00 76.88 277 GLU A O 1
ATOM 2239 N N . ASN A 1 278 ? 39.032 -17.918 -33.265 1.00 76.69 278 ASN A N 1
ATOM 2240 C CA . ASN A 1 278 ? 38.653 -18.465 -34.564 1.00 76.69 278 ASN A CA 1
ATOM 2241 C C . ASN A 1 278 ? 38.199 -17.370 -35.552 1.00 76.69 278 ASN A C 1
ATOM 2243 O O . ASN A 1 278 ? 37.721 -16.294 -35.177 1.00 76.69 278 ASN A O 1
ATOM 2247 N N . MET A 1 279 ? 38.366 -17.621 -36.858 1.00 69.19 279 MET A N 1
ATOM 2248 C CA . MET A 1 279 ? 37.833 -16.747 -37.925 1.00 69.19 279 MET A CA 1
ATOM 2249 C C . MET A 1 279 ? 36.389 -17.092 -38.320 1.00 69.19 279 MET A C 1
ATOM 2251 O O . MET A 1 279 ? 35.707 -16.272 -38.928 1.00 69.19 279 MET A O 1
ATOM 2255 N N . SER A 1 280 ? 35.925 -18.292 -37.977 1.00 75.12 280 SER A N 1
ATOM 2256 C CA . SER A 1 280 ? 34.589 -18.806 -38.276 1.00 75.12 280 SER A CA 1
ATOM 2257 C C . SER A 1 280 ? 34.253 -19.925 -37.298 1.00 75.12 280 SER A C 1
ATOM 2259 O O . SER A 1 280 ? 35.154 -20.662 -36.900 1.00 75.12 280 SER A O 1
ATOM 2261 N N . GLY A 1 281 ? 32.980 -20.101 -36.962 1.00 84.44 281 GLY A N 1
ATOM 2262 C CA . GLY A 1 281 ? 32.561 -21.136 -36.025 1.00 84.44 281 GLY A CA 1
ATOM 2263 C C . GLY A 1 281 ? 31.178 -20.870 -35.454 1.00 84.44 281 GLY A C 1
ATOM 2264 O O . GLY A 1 281 ? 30.445 -20.006 -35.946 1.00 84.44 281 GLY A O 1
ATOM 2265 N N . SER A 1 282 ? 30.835 -21.634 -34.424 1.00 91.75 282 SER A N 1
ATOM 2266 C CA . SER A 1 282 ? 29.654 -21.378 -33.608 1.00 91.75 282 SER A CA 1
ATOM 2267 C C . SER A 1 282 ? 29.943 -20.287 -32.583 1.00 91.75 282 SER A C 1
ATOM 2269 O O . SER A 1 282 ? 31.047 -20.201 -32.051 1.00 91.75 282 SER A O 1
ATOM 2271 N N . ILE A 1 283 ? 28.939 -19.469 -32.297 1.00 92.75 283 ILE A N 1
ATOM 2272 C CA . ILE A 1 283 ? 28.992 -18.417 -31.290 1.00 92.75 283 ILE A CA 1
ATOM 2273 C C . ILE A 1 283 ? 29.178 -19.059 -29.917 1.00 92.75 283 ILE A C 1
ATOM 2275 O O . ILE A 1 283 ? 28.388 -19.906 -29.509 1.00 92.75 283 ILE A O 1
ATOM 2279 N N . GLN A 1 284 ? 30.224 -18.646 -29.207 1.00 91.94 284 GLN A N 1
ATOM 2280 C CA . GLN A 1 284 ? 30.534 -19.096 -27.851 1.00 91.94 284 GLN A CA 1
ATOM 2281 C C . GLN A 1 284 ? 29.907 -18.187 -26.791 1.00 91.94 284 GLN A C 1
ATOM 2283 O O . GLN A 1 284 ? 29.544 -18.654 -25.715 1.00 91.94 284 GLN A O 1
ATOM 2288 N N . ASN A 1 285 ? 29.793 -16.887 -27.079 1.00 91.88 285 ASN A N 1
ATOM 2289 C CA . ASN A 1 285 ? 29.203 -15.910 -26.167 1.00 91.88 285 ASN A CA 1
ATOM 2290 C C . ASN A 1 285 ? 28.663 -14.687 -26.924 1.00 91.88 285 ASN A C 1
ATOM 2292 O O . ASN A 1 285 ? 29.255 -14.273 -27.924 1.00 91.88 285 ASN A O 1
ATOM 2296 N N . VAL A 1 286 ? 27.592 -14.074 -26.418 1.00 92.81 286 VAL A N 1
ATOM 2297 C CA . VAL A 1 286 ? 27.020 -12.827 -26.945 1.00 92.81 286 VAL A CA 1
ATOM 2298 C C . VAL A 1 286 ? 27.283 -11.710 -25.941 1.00 92.81 286 VAL A C 1
ATOM 2300 O O . VAL A 1 286 ? 26.824 -11.766 -24.805 1.00 92.81 286 VAL A O 1
ATOM 2303 N N . LEU A 1 287 ? 28.057 -10.704 -26.347 1.00 92.50 287 LEU A N 1
ATOM 2304 C CA . LEU A 1 287 ? 28.502 -9.626 -25.457 1.00 92.50 287 LEU A CA 1
ATOM 2305 C C . LEU A 1 287 ? 27.599 -8.398 -25.522 1.00 92.50 287 LEU A C 1
ATOM 2307 O O . LEU A 1 287 ? 27.466 -7.679 -24.536 1.00 92.50 287 LEU A O 1
ATOM 2311 N N . PHE A 1 288 ? 27.020 -8.128 -26.692 1.00 95.69 288 PHE A N 1
ATOM 2312 C CA . PHE A 1 288 ? 26.120 -6.999 -26.884 1.00 95.69 288 PHE A CA 1
ATOM 2313 C C . PHE A 1 288 ? 25.223 -7.220 -28.097 1.00 95.69 288 PHE A C 1
ATOM 2315 O O . PHE A 1 288 ? 25.712 -7.545 -29.181 1.00 95.69 288 PHE A O 1
ATOM 2322 N N . TYR A 1 289 ? 23.920 -7.019 -27.929 1.00 96.00 289 TYR A N 1
ATOM 2323 C CA . TYR A 1 289 ? 22.955 -7.254 -28.995 1.00 96.00 289 TYR A CA 1
ATOM 2324 C C . TYR A 1 289 ? 22.898 -6.091 -29.991 1.00 96.00 289 TYR A C 1
ATOM 2326 O O . TYR A 1 289 ? 22.866 -4.907 -29.645 1.00 96.00 289 TYR A O 1
ATOM 2334 N N . GLY A 1 290 ? 22.870 -6.454 -31.268 1.00 95.44 290 GLY A N 1
ATOM 2335 C CA . GLY A 1 290 ? 22.462 -5.591 -32.363 1.00 95.44 290 GLY A CA 1
ATOM 2336 C C . GLY A 1 290 ? 20.941 -5.464 -32.433 1.00 95.44 290 GLY A C 1
ATOM 2337 O O . GLY A 1 290 ? 20.213 -6.035 -31.622 1.00 95.44 290 GLY A O 1
ATOM 2338 N N . TYR A 1 291 ? 20.439 -4.748 -33.436 1.00 95.94 291 TYR A N 1
ATOM 2339 C CA . TYR A 1 291 ? 19.002 -4.660 -33.688 1.00 95.94 291 TYR A CA 1
ATOM 2340 C C . TYR A 1 291 ? 18.671 -4.650 -35.179 1.00 95.94 291 TYR A C 1
ATOM 2342 O O . TYR A 1 291 ? 19.465 -4.229 -36.031 1.00 95.94 291 TYR A O 1
ATOM 2350 N N . ILE A 1 292 ? 17.472 -5.133 -35.485 1.00 95.88 292 ILE A N 1
ATOM 2351 C CA . ILE A 1 292 ? 16.941 -5.319 -36.834 1.00 95.88 292 ILE A CA 1
ATOM 2352 C C . ILE A 1 292 ? 15.677 -4.501 -37.031 1.00 95.88 292 ILE A C 1
ATOM 2354 O O . ILE A 1 292 ? 14.990 -4.144 -36.075 1.00 95.88 292 ILE A O 1
ATOM 2358 N N . ASN A 1 293 ? 15.350 -4.244 -38.292 1.00 94.94 293 ASN A N 1
ATOM 2359 C CA . ASN A 1 293 ? 14.027 -3.788 -38.680 1.00 94.94 293 ASN A CA 1
ATOM 2360 C C . ASN A 1 293 ? 13.178 -4.994 -39.098 1.00 94.94 293 ASN A C 1
ATOM 2362 O O . ASN A 1 293 ? 13.421 -5.577 -40.154 1.00 94.94 293 ASN A O 1
ATOM 2366 N N . THR A 1 294 ? 12.161 -5.329 -38.308 1.00 93.12 294 THR A N 1
ATOM 2367 C CA . THR A 1 294 ? 11.282 -6.490 -38.514 1.00 93.12 294 THR A CA 1
ATOM 2368 C C . THR A 1 294 ? 10.390 -6.371 -39.749 1.00 93.12 294 THR A C 1
ATOM 2370 O O . THR A 1 294 ? 9.894 -7.377 -40.244 1.00 93.12 294 THR A O 1
ATOM 2373 N N . LYS A 1 295 ? 10.199 -5.164 -40.304 1.00 92.44 295 LYS A N 1
ATOM 2374 C CA . LYS A 1 295 ? 9.437 -4.973 -41.552 1.00 92.44 295 LYS A CA 1
ATOM 2375 C C . LYS A 1 295 ? 10.251 -5.285 -42.801 1.00 92.44 295 LYS A C 1
ATOM 2377 O O . LYS A 1 295 ? 9.676 -5.670 -43.813 1.00 92.44 295 LYS A O 1
ATOM 2382 N N . THR A 1 296 ? 11.560 -5.045 -42.762 1.00 91.94 296 THR A N 1
ATOM 2383 C CA . THR A 1 296 ? 12.447 -5.219 -43.926 1.00 91.94 296 THR A CA 1
ATOM 2384 C C . THR A 1 296 ? 13.419 -6.379 -43.765 1.00 91.94 296 THR A C 1
ATOM 2386 O O . THR A 1 296 ? 14.236 -6.586 -44.655 1.00 91.94 296 THR A O 1
ATOM 2389 N N . ASP A 1 297 ? 13.391 -7.047 -42.611 1.00 88.75 297 ASP A N 1
ATOM 2390 C CA . ASP A 1 297 ? 14.344 -8.076 -42.184 1.00 88.75 297 ASP A CA 1
ATOM 2391 C C . ASP A 1 297 ? 15.813 -7.637 -42.322 1.00 88.75 297 ASP A C 1
ATOM 2393 O O . ASP A 1 297 ? 16.726 -8.406 -42.612 1.00 88.75 297 ASP A O 1
ATOM 2397 N N . LYS A 1 298 ? 16.046 -6.326 -42.170 1.00 93.06 298 LYS A N 1
ATOM 2398 C CA . LYS A 1 298 ? 17.364 -5.728 -42.372 1.00 93.06 298 LYS A CA 1
ATOM 2399 C C . LYS A 1 298 ? 18.040 -5.542 -41.029 1.00 93.06 298 LYS A C 1
ATOM 2401 O O . LYS A 1 298 ? 17.515 -4.843 -40.159 1.00 93.06 298 LYS A O 1
ATOM 2406 N N . VAL A 1 299 ? 19.249 -6.076 -40.913 1.00 93.06 299 VAL A N 1
ATOM 2407 C CA . VAL A 1 299 ? 20.156 -5.770 -39.810 1.00 93.06 299 VAL A CA 1
ATOM 2408 C C . VAL A 1 299 ? 20.559 -4.298 -39.871 1.00 93.06 299 VAL A C 1
ATOM 2410 O O . VAL A 1 299 ? 21.162 -3.845 -40.846 1.00 93.06 299 VAL A O 1
ATOM 2413 N N . ILE A 1 300 ? 20.202 -3.537 -38.833 1.00 94.31 300 ILE A N 1
ATOM 2414 C CA . ILE A 1 300 ? 20.586 -2.126 -38.708 1.00 94.31 300 ILE A CA 1
ATOM 2415 C C . ILE A 1 300 ? 21.920 -2.025 -37.979 1.00 94.31 300 ILE A C 1
ATOM 2417 O O . ILE A 1 300 ? 22.837 -1.356 -38.455 1.00 94.31 300 ILE A O 1
ATOM 2421 N N . LYS A 1 301 ? 22.037 -2.733 -36.852 1.00 95.94 301 LYS A N 1
ATOM 2422 C CA . LYS A 1 301 ? 23.268 -2.877 -36.076 1.00 95.94 301 LYS A CA 1
ATOM 2423 C C . LYS A 1 301 ? 23.513 -4.356 -35.774 1.00 95.94 301 LYS A C 1
ATOM 2425 O O . LYS A 1 301 ? 22.570 -5.071 -35.457 1.00 95.94 301 LYS A O 1
ATOM 2430 N N . LEU A 1 302 ? 24.765 -4.791 -35.891 1.00 95.12 302 LEU A N 1
ATOM 2431 C CA . LEU A 1 302 ? 25.212 -6.191 -35.808 1.00 95.12 302 LEU A CA 1
ATOM 2432 C C . LEU A 1 302 ? 25.525 -6.594 -34.360 1.00 95.12 302 LEU A C 1
ATOM 2434 O O . LEU A 1 302 ? 26.229 -5.843 -33.694 1.00 95.12 302 LEU A O 1
ATOM 2438 N N . SER A 1 303 ? 25.127 -7.774 -33.884 1.00 95.38 303 SER A N 1
ATOM 2439 C CA . SER A 1 303 ? 25.483 -8.228 -32.525 1.00 95.38 303 SER A CA 1
ATOM 2440 C C . SER A 1 303 ? 26.974 -8.502 -32.374 1.00 95.38 303 SER A C 1
ATOM 2442 O O . SER A 1 303 ? 27.617 -8.995 -33.297 1.00 95.38 303 SER A O 1
ATOM 2444 N N . ILE A 1 304 ? 27.531 -8.213 -31.201 1.00 93.75 304 ILE A N 1
ATOM 2445 C CA . ILE A 1 304 ? 28.937 -8.457 -30.872 1.00 93.75 304 ILE A CA 1
ATOM 2446 C C . ILE A 1 304 ? 29.051 -9.800 -30.161 1.00 93.75 304 ILE A C 1
ATOM 2448 O O . ILE A 1 304 ? 28.452 -10.003 -29.104 1.00 93.75 304 ILE A O 1
ATOM 2452 N N . VAL A 1 305 ? 29.841 -10.702 -30.736 1.00 93.12 305 VAL A N 1
ATOM 2453 C CA . VAL A 1 305 ? 29.934 -12.100 -30.305 1.00 93.12 305 VAL A CA 1
ATOM 2454 C C . VAL A 1 305 ? 31.381 -12.576 -30.211 1.00 93.12 305 VAL A C 1
ATOM 2456 O O . VAL A 1 305 ? 32.278 -12.044 -30.873 1.00 93.12 305 VAL A O 1
ATOM 2459 N N . VAL A 1 306 ? 31.595 -13.601 -29.392 1.00 90.31 306 VAL A N 1
ATOM 2460 C CA . VAL A 1 306 ? 32.839 -14.375 -29.321 1.00 90.31 306 VAL A CA 1
ATOM 2461 C C . VAL A 1 306 ? 32.644 -15.678 -30.093 1.00 90.31 306 VAL A C 1
ATOM 2463 O O . VAL A 1 306 ? 31.622 -16.340 -29.910 1.00 90.31 306 VAL A O 1
ATOM 2466 N N . VAL A 1 307 ? 33.607 -16.032 -30.949 1.00 86.94 307 VAL A N 1
ATOM 2467 C CA . VAL A 1 307 ? 33.590 -17.213 -31.842 1.00 86.94 307 VAL A CA 1
ATOM 2468 C C . VAL A 1 307 ? 34.841 -18.061 -31.653 1.00 86.94 307 VAL A C 1
ATOM 2470 O O . VAL A 1 307 ? 35.939 -17.473 -31.532 1.00 86.94 307 VAL A O 1
#

pLDDT: mean 85.55, std 16.76, range [31.41, 98.06]

Foldseek 3Di:
DDDDDPDPVVVVVVVVVCVVDPVSVVVVVVVVVVPDDDDDDDDDDDDPVVVVVVVVVVVVVVVVVVVVVVVVVVVVVVVVVVVVVVVVVVVVVVVVVVVVVVVVVVVVVVVVVVVVVVVVVVVVVVVVVVVVVVVVVVVVVVVVVVVVVVVVVVVVVVVVVVVVVVCCVVCVLLVLLLVLLVPADPVVVVVLCVQQVDSPSVSLLVSLLDPVSLVVLQVVLVVCLQVVPGPSSVSSLVSSVSSVVSNCVVVVQKDWDDADFQQWDDPQAEDERPPAPDPTDTFHAWRHTFMARNVVRHGPGHTYTHD

Sequence (307 aa):
MNDASLNNLDVKQALLTLLDDVDVRETIRQIMAESDNAASTEIQTPTLEGLVKSDLELIEKLQDEKEHLETKINTLSDENEEMKAIIEKLKSLLGLKEEALNESTQSISELNRHKIELETDLSSVNADLNQNKQYLSDISHQHQNLKSEFDSLKQDHEEQERKIGFYRDAFEDDLRIKELYDGLSSQTKLSTEGIFKDTSIKGLIACGIQDKNISNLWDYVKSEVVNGTNPDQERIIRLFELLFQRYKLAYPMFELQQVEVGDKFDTQSHIKHNSSENMSGSIQNVLFYGYINTKTDKVIKLSIVVV